Protein AF-A0A1G8CGA8-F1 (afdb_monomer)

pLDDT: mean 78.62, std 20.69, range [28.73, 97.75]

Mean predicted aligned error: 14.11 Å

Nearest PDB structures (foldseek):
  2qf0-assembly2_E  TM=7.770E-01  e=2.095E-07  Escherichia coli K-12
  3lgv-assembly3_H  TM=7.231E-01  e=5.588E-07  Escherichia coli K-12
  2qf0-assembly3_G  TM=7.002E-01  e=1.853E-06  Escherichia coli K-12
  2rce-assembly3_G  TM=6.812E-01  e=1.490E-06  Escherichia coli
  3nzi-assembly1_A  TM=6.719E-01  e=2.067E-06  Homo sapiens

Structure (mmCIF, N/CA/C/O backbone):
data_AF-A0A1G8CGA8-F1
#
_entry.id   AF-A0A1G8CGA8-F1
#
loop_
_atom_site.group_PDB
_atom_site.id
_atom_site.type_symbol
_atom_site.label_atom_id
_atom_site.label_alt_id
_atom_site.label_comp_id
_atom_site.label_asym_id
_atom_site.label_entity_id
_atom_site.label_seq_id
_atom_site.pdbx_PDB_ins_code
_atom_site.Cartn_x
_atom_site.Cartn_y
_atom_site.Cartn_z
_atom_site.occupancy
_atom_site.B_iso_or_equiv
_atom_site.auth_seq_id
_atom_site.auth_comp_id
_atom_site.auth_asym_id
_atom_site.auth_atom_id
_atom_site.pdbx_PDB_model_num
ATOM 1 N N . MET A 1 1 ? 38.700 -41.978 46.701 1.00 42.72 1 MET A N 1
ATOM 2 C CA . MET A 1 1 ? 38.650 -41.487 45.305 1.00 42.72 1 MET A CA 1
ATOM 3 C C . MET A 1 1 ? 37.833 -42.462 44.468 1.00 42.72 1 MET A C 1
ATOM 5 O O . MET A 1 1 ? 38.291 -43.574 44.251 1.00 42.72 1 MET A O 1
ATOM 9 N N . LYS A 1 2 ? 36.615 -42.089 44.061 1.00 42.28 2 LYS A N 1
ATOM 10 C CA . LYS A 1 2 ? 35.811 -42.819 43.068 1.00 42.28 2 LYS A CA 1
ATOM 11 C C . LYS A 1 2 ? 35.199 -41.796 42.108 1.00 42.28 2 LYS A C 1
ATOM 13 O O . LYS A 1 2 ? 34.457 -40.924 42.546 1.00 42.28 2 LYS A O 1
ATOM 18 N N . LEU A 1 3 ? 35.574 -41.905 40.834 1.00 45.44 3 LEU A N 1
ATOM 19 C CA . LEU A 1 3 ? 34.887 -41.307 39.689 1.00 45.44 3 LEU A CA 1
ATOM 20 C C . LEU A 1 3 ? 33.555 -42.036 39.470 1.00 45.44 3 LEU A C 1
ATOM 22 O O . LEU A 1 3 ? 33.580 -43.259 39.378 1.00 45.44 3 LEU A O 1
ATOM 26 N N . MET A 1 4 ? 32.458 -41.296 39.296 1.00 46.47 4 MET A N 1
ATOM 27 C CA . MET A 1 4 ? 31.337 -41.592 38.381 1.00 46.47 4 MET A CA 1
ATOM 28 C C . MET A 1 4 ? 30.678 -40.235 38.066 1.00 46.47 4 MET A C 1
ATOM 30 O O . MET A 1 4 ? 30.254 -39.535 38.977 1.00 46.47 4 MET A O 1
ATOM 34 N N . THR A 1 5 ? 30.870 -39.672 36.873 1.00 56.66 5 THR A N 1
ATOM 35 C CA . THR A 1 5 ? 30.006 -39.829 35.686 1.00 56.66 5 THR A CA 1
ATOM 36 C C . THR A 1 5 ? 28.558 -39.421 35.957 1.00 56.66 5 THR A C 1
ATOM 38 O O . THR A 1 5 ? 27.801 -40.203 36.512 1.00 56.66 5 THR A O 1
ATOM 41 N N . ASN A 1 6 ? 28.177 -38.223 35.504 1.00 51.50 6 ASN A N 1
ATOM 42 C CA . ASN A 1 6 ? 26.819 -37.919 35.052 1.00 51.50 6 ASN A CA 1
ATOM 43 C C . ASN A 1 6 ? 26.882 -36.825 33.982 1.00 51.50 6 ASN A C 1
ATOM 45 O O . ASN A 1 6 ? 27.060 -35.641 34.254 1.00 51.50 6 ASN A O 1
ATOM 49 N N . CYS A 1 7 ? 26.784 -37.286 32.741 1.00 56.03 7 CYS A N 1
ATOM 50 C CA . CYS A 1 7 ? 26.546 -36.504 31.546 1.00 56.03 7 CYS A CA 1
ATOM 51 C C . CYS A 1 7 ? 25.050 -36.643 31.250 1.00 56.03 7 CYS A C 1
ATOM 53 O O . CYS A 1 7 ? 24.615 -37.761 30.988 1.00 56.03 7 CYS A O 1
ATOM 55 N N . LEU A 1 8 ? 24.261 -35.565 31.309 1.00 50.81 8 LEU A N 1
ATOM 56 C CA . LEU A 1 8 ? 22.994 -35.518 30.575 1.00 50.81 8 LEU A CA 1
ATOM 57 C C . LEU A 1 8 ? 22.488 -34.077 30.381 1.00 50.81 8 LEU A C 1
ATOM 59 O O . LEU A 1 8 ? 21.954 -33.451 31.289 1.00 50.81 8 LEU A O 1
ATOM 63 N N . VAL A 1 9 ? 22.723 -33.586 29.162 1.00 56.91 9 VAL A N 1
ATOM 64 C CA . VAL A 1 9 ? 21.781 -32.897 28.260 1.00 56.91 9 VAL A CA 1
ATOM 65 C C . VAL A 1 9 ? 20.768 -31.932 28.894 1.00 56.91 9 VAL A C 1
ATOM 67 O O . VAL A 1 9 ? 19.768 -32.353 29.466 1.00 56.91 9 VAL A O 1
ATOM 70 N N . ALA A 1 10 ? 20.930 -30.633 28.622 1.00 53.28 10 ALA A N 1
ATOM 71 C CA . ALA A 1 10 ? 19.845 -29.661 28.738 1.00 53.28 10 ALA A CA 1
ATOM 72 C C . ALA A 1 10 ? 19.795 -28.725 27.516 1.00 53.28 10 ALA A C 1
ATOM 74 O O . ALA A 1 10 ? 20.621 -27.833 27.351 1.00 53.28 10 ALA A O 1
ATOM 75 N N . LEU A 1 11 ? 18.798 -29.014 26.673 1.00 48.91 11 LEU A N 1
ATOM 76 C CA . LEU A 1 11 ? 18.034 -28.154 25.763 1.00 48.91 11 LEU A CA 1
ATOM 77 C C . LEU A 1 11 ? 18.766 -27.030 25.001 1.00 48.91 11 LEU A C 1
ATOM 79 O O . LEU A 1 11 ? 18.904 -25.900 25.463 1.00 48.91 11 LEU A O 1
ATOM 83 N N . ILE A 1 12 ? 19.043 -27.307 23.727 1.00 49.66 12 ILE A N 1
ATOM 84 C CA . ILE A 1 12 ? 19.150 -26.285 22.683 1.00 49.66 12 ILE A CA 1
ATOM 85 C C . ILE A 1 12 ? 17.733 -25.730 22.461 1.00 49.66 12 ILE A C 1
ATOM 87 O O . ILE A 1 12 ? 16.934 -26.332 21.743 1.00 49.66 12 ILE A O 1
ATOM 91 N N . LEU A 1 13 ? 17.400 -24.601 23.101 1.00 47.50 13 LEU A N 1
ATOM 92 C CA . LEU A 1 13 ? 16.242 -23.790 22.716 1.00 47.50 13 LEU A CA 1
ATOM 93 C C . LEU A 1 13 ? 16.511 -23.250 21.310 1.00 47.50 13 LEU A C 1
ATOM 95 O O . LEU A 1 13 ? 17.234 -22.274 21.118 1.00 47.50 13 LEU A O 1
ATOM 99 N N . SER A 1 14 ? 15.944 -23.924 20.317 1.00 47.06 14 SER A N 1
ATOM 100 C CA . SER A 1 14 ? 15.866 -23.435 18.949 1.00 47.06 14 SER A CA 1
ATOM 101 C C . SER A 1 14 ? 15.021 -22.165 18.982 1.00 47.06 14 SER A C 1
ATOM 103 O O . SER A 1 14 ? 13.803 -22.215 19.157 1.00 47.06 14 SER A O 1
ATOM 105 N N . GLY A 1 15 ? 15.683 -21.014 18.882 1.00 44.72 15 GLY A N 1
ATOM 106 C CA . GLY A 1 15 ? 15.020 -19.738 18.684 1.00 44.72 15 GLY A CA 1
ATOM 107 C C . GLY A 1 15 ? 14.258 -19.790 17.369 1.00 44.72 15 GLY A C 1
ATOM 108 O O . GLY A 1 15 ? 14.842 -19.617 16.303 1.00 44.72 15 GLY A O 1
ATOM 109 N N . PHE A 1 16 ? 12.953 -20.035 17.445 1.00 45.19 16 PHE A N 1
ATOM 110 C CA . PHE A 1 16 ? 12.037 -19.707 16.367 1.00 45.19 16 PHE A CA 1
ATOM 111 C C . PHE A 1 16 ? 12.048 -18.185 16.229 1.00 45.19 16 PHE A C 1
ATOM 113 O O . PHE A 1 16 ? 11.307 -17.473 16.906 1.00 45.19 16 PHE A O 1
ATOM 120 N N . THR A 1 17 ? 12.929 -17.670 15.375 1.00 41.34 17 THR A N 1
ATOM 121 C CA . THR A 1 17 ? 12.836 -16.300 14.884 1.00 41.34 17 THR A CA 1
ATOM 122 C C . THR A 1 17 ? 11.616 -16.246 13.975 1.00 41.34 17 THR A C 1
ATOM 124 O O . THR A 1 17 ? 11.707 -16.488 12.774 1.00 41.34 17 THR A O 1
ATOM 127 N N . GLY A 1 18 ? 10.445 -16.001 14.561 1.00 46.69 18 GLY A N 1
ATOM 128 C CA . GLY A 1 18 ? 9.275 -15.619 13.787 1.00 46.69 18 GLY A CA 1
ATOM 129 C C . GLY A 1 18 ? 9.601 -14.315 13.070 1.00 46.69 18 GLY A C 1
ATOM 130 O O . GLY A 1 18 ? 9.793 -13.290 13.726 1.00 46.69 18 GLY A O 1
ATOM 131 N N . SER A 1 19 ? 9.695 -14.352 11.741 1.00 46.62 19 SER A N 1
ATOM 132 C CA . SER A 1 19 ? 9.775 -13.147 10.922 1.00 46.62 19 SER A CA 1
ATOM 133 C C . SER A 1 19 ? 8.480 -12.372 11.115 1.00 46.62 19 SER A C 1
ATOM 135 O O . SER A 1 19 ? 7.446 -12.686 10.533 1.00 46.62 19 SER A O 1
ATOM 137 N N . SER A 1 20 ? 8.508 -11.395 12.014 1.00 46.91 20 SER A N 1
ATOM 138 C CA . SER A 1 20 ? 7.356 -10.547 12.261 1.00 46.91 20 SER A CA 1
ATOM 139 C C . SER A 1 20 ? 7.225 -9.565 11.102 1.00 46.91 20 SER A C 1
ATOM 141 O O . SER A 1 20 ? 8.046 -8.658 10.947 1.00 46.91 20 SER A O 1
ATOM 143 N N . LEU A 1 21 ? 6.211 -9.771 10.261 1.00 53.00 21 LEU A N 1
ATOM 144 C CA . LEU A 1 21 ? 5.861 -8.825 9.210 1.00 53.00 21 LEU A CA 1
ATOM 145 C C . LEU A 1 21 ? 5.297 -7.562 9.857 1.00 53.00 21 LEU A C 1
ATOM 147 O O . LEU A 1 21 ? 4.242 -7.561 10.485 1.00 53.00 21 LEU A O 1
ATOM 151 N N . ALA A 1 22 ? 6.049 -6.482 9.729 1.00 57.09 22 ALA A N 1
ATOM 152 C CA . ALA A 1 22 ? 5.662 -5.154 10.165 1.00 57.09 22 ALA A CA 1
ATOM 153 C C . ALA A 1 22 ? 5.187 -4.328 8.971 1.00 57.09 22 ALA A C 1
ATOM 155 O O . ALA A 1 22 ? 5.605 -4.610 7.852 1.00 57.09 22 ALA A O 1
ATOM 156 N N . SER A 1 23 ? 4.466 -3.223 9.206 1.00 65.62 23 SER A N 1
ATOM 157 C CA . SER A 1 23 ? 4.449 -2.153 8.196 1.00 65.62 23 SER A CA 1
ATOM 158 C C . SER A 1 23 ? 5.886 -1.785 7.818 1.00 65.62 23 SER A C 1
ATOM 160 O O . SER A 1 23 ? 6.775 -1.684 8.685 1.00 65.62 23 SER A O 1
ATOM 162 N N . ASP A 1 24 ? 6.109 -1.657 6.515 1.00 83.12 24 ASP A N 1
ATOM 163 C CA . ASP A 1 24 ? 7.446 -1.585 5.927 1.00 83.12 24 ASP A CA 1
ATOM 164 C C . ASP A 1 24 ? 8.124 -0.261 6.250 1.00 83.12 24 ASP A C 1
ATOM 166 O O . ASP A 1 24 ? 9.329 -0.216 6.511 1.00 83.12 24 ASP A O 1
ATOM 170 N N . ALA A 1 25 ? 7.325 0.804 6.282 1.00 91.25 25 ALA A N 1
ATOM 171 C CA . ALA A 1 25 ? 7.796 2.157 6.468 1.00 91.25 25 ALA A CA 1
ATOM 172 C C . ALA A 1 25 ? 6.882 2.969 7.387 1.00 91.25 25 ALA A C 1
ATOM 174 O O . ALA A 1 25 ? 5.660 2.941 7.253 1.00 91.25 25 ALA A O 1
ATOM 175 N N . PHE A 1 26 ? 7.505 3.747 8.270 1.00 94.38 26 PHE A N 1
ATOM 176 C CA . PHE A 1 26 ? 6.885 4.884 8.938 1.00 94.38 26 PHE A CA 1
ATOM 177 C C . PHE A 1 26 ? 7.058 6.125 8.058 1.00 94.38 26 PHE A C 1
ATOM 179 O O . PHE A 1 26 ? 8.154 6.390 7.555 1.00 94.38 26 PHE A O 1
ATOM 186 N N . VAL A 1 27 ? 5.983 6.885 7.871 1.00 94.50 27 VAL A N 1
ATOM 187 C CA . VAL A 1 27 ? 5.943 8.058 6.993 1.00 94.50 27 VAL A CA 1
ATOM 188 C C . VAL A 1 27 ? 5.676 9.288 7.838 1.00 94.50 27 VAL A C 1
ATOM 190 O O . VAL A 1 27 ? 4.707 9.338 8.594 1.00 94.50 27 VAL A O 1
ATOM 193 N N . LYS A 1 28 ? 6.532 10.297 7.696 1.00 92.50 28 LYS A N 1
ATOM 194 C CA . LYS A 1 28 ? 6.414 11.558 8.418 1.00 92.50 28 LYS A CA 1
ATOM 195 C C . LYS A 1 28 ? 6.515 12.741 7.472 1.00 92.50 28 LYS A C 1
ATOM 197 O O . LYS A 1 28 ? 7.470 12.873 6.706 1.00 92.50 28 LYS A O 1
ATOM 202 N N . THR A 1 29 ? 5.555 13.641 7.600 1.00 91.56 29 THR A N 1
ATOM 203 C CA . THR A 1 29 ? 5.555 14.959 6.972 1.00 91.56 29 THR A CA 1
ATOM 204 C C . THR A 1 29 ? 5.466 16.034 8.059 1.00 91.56 29 THR A C 1
ATOM 206 O O . THR A 1 29 ? 5.280 15.708 9.235 1.00 91.56 29 THR A O 1
ATOM 209 N N . PRO A 1 30 ? 5.633 17.328 7.729 1.00 86.25 30 PRO A N 1
ATOM 210 C CA . PRO A 1 30 ? 5.492 18.395 8.721 1.00 86.25 30 PRO A CA 1
ATOM 211 C C . PRO A 1 30 ? 4.107 18.452 9.380 1.00 86.25 30 PRO A C 1
ATOM 213 O O . PRO A 1 30 ? 3.983 18.948 10.495 1.00 86.25 30 PRO A O 1
ATOM 216 N N . HIS A 1 31 ? 3.076 17.954 8.692 1.00 86.44 31 HIS A N 1
ATOM 217 C CA . HIS A 1 31 ? 1.681 18.096 9.108 1.00 86.44 31 HIS A CA 1
ATOM 218 C C . HIS A 1 31 ? 1.029 16.776 9.513 1.00 86.44 31 HIS A C 1
ATOM 220 O O . HIS A 1 31 ? 0.039 16.797 10.241 1.00 86.44 31 HIS A O 1
ATOM 226 N N . GLN A 1 32 ? 1.548 15.642 9.039 1.00 92.19 32 GLN A N 1
ATOM 227 C CA . GLN A 1 32 ? 0.929 14.339 9.241 1.00 92.19 32 GLN A CA 1
ATOM 228 C C . GLN A 1 32 ? 1.956 13.230 9.457 1.00 92.19 32 GLN A C 1
ATOM 230 O O . GLN A 1 32 ? 3.129 13.326 9.089 1.00 92.19 32 GLN A O 1
ATOM 235 N N . GLU A 1 33 ? 1.477 12.147 10.051 1.00 93.31 33 GLU A N 1
ATOM 236 C CA . GLU A 1 33 ? 2.206 10.900 10.216 1.00 93.31 33 GLU A CA 1
ATOM 237 C C . GLU A 1 33 ? 1.328 9.730 9.780 1.00 93.31 33 GLU A C 1
ATOM 239 O O . GLU A 1 33 ? 0.099 9.777 9.886 1.00 93.31 33 GLU A O 1
ATOM 244 N N . GLY A 1 34 ? 1.974 8.682 9.290 1.00 95.00 34 GLY A N 1
ATOM 245 C CA . GLY A 1 34 ? 1.321 7.482 8.802 1.00 95.00 34 GLY A CA 1
ATOM 246 C C . GLY A 1 34 ? 2.327 6.365 8.570 1.00 95.00 34 GLY A C 1
ATOM 247 O O . GLY A 1 34 ? 3.448 6.375 9.080 1.00 95.00 34 GLY A O 1
ATOM 248 N N . GLN A 1 35 ? 1.919 5.393 7.775 1.00 95.56 35 GLN A N 1
ATOM 249 C CA . GLN A 1 35 ? 2.707 4.229 7.403 1.00 95.56 35 GLN A CA 1
ATOM 250 C C . GLN A 1 35 ? 2.666 4.038 5.886 1.00 95.56 35 GLN A C 1
ATOM 252 O O . GLN A 1 35 ? 1.956 4.742 5.162 1.00 95.56 35 GLN A O 1
ATOM 257 N N . GLY A 1 36 ? 3.397 3.045 5.401 1.00 95.25 36 GLY A N 1
ATOM 258 C CA . GLY A 1 36 ? 3.185 2.540 4.060 1.00 95.25 36 GLY A CA 1
ATOM 259 C C . GLY A 1 36 ? 3.857 1.204 3.796 1.00 95.25 36 GLY A C 1
ATOM 260 O O . GLY A 1 36 ? 4.569 0.647 4.639 1.00 95.25 36 GLY A O 1
ATOM 261 N N . ILE A 1 37 ? 3.595 0.710 2.592 1.00 95.81 37 ILE A N 1
ATOM 262 C CA . ILE A 1 37 ? 4.056 -0.573 2.071 1.00 95.81 37 ILE A CA 1
ATOM 263 C C . ILE A 1 37 ? 5.113 -0.288 1.010 1.00 95.81 37 ILE A C 1
ATOM 265 O O . ILE A 1 37 ? 4.887 0.515 0.103 1.00 95.81 37 ILE A O 1
ATOM 269 N N . LEU A 1 38 ? 6.274 -0.920 1.130 1.00 95.38 38 LEU A N 1
ATOM 270 C CA . LEU A 1 38 ? 7.349 -0.778 0.157 1.00 95.38 38 LEU A CA 1
ATOM 271 C C . LEU A 1 38 ? 7.165 -1.811 -0.949 1.00 95.38 38 LEU A C 1
ATOM 273 O O . LEU A 1 38 ? 6.774 -2.934 -0.662 1.00 95.38 38 LEU A O 1
ATOM 277 N N . ARG A 1 39 ? 7.468 -1.461 -2.196 1.00 94.25 39 ARG A N 1
ATOM 278 C CA . ARG A 1 39 ? 7.398 -2.345 -3.363 1.00 94.25 39 ARG A CA 1
ATOM 279 C C . ARG A 1 39 ? 8.645 -2.152 -4.232 1.00 94.25 39 ARG A C 1
ATOM 281 O O . ARG A 1 39 ? 8.816 -1.054 -4.775 1.00 94.25 39 ARG A O 1
ATOM 288 N N . PRO A 1 40 ? 9.504 -3.173 -4.381 1.00 93.12 40 PRO A N 1
ATOM 289 C CA . PRO A 1 40 ? 10.586 -3.133 -5.357 1.00 93.12 40 PRO A CA 1
ATOM 290 C C . PRO A 1 40 ? 10.014 -3.293 -6.769 1.00 93.12 40 PRO A C 1
ATOM 292 O O . PRO A 1 40 ? 9.144 -4.136 -6.984 1.00 93.12 40 PRO A O 1
ATOM 295 N N . ILE A 1 41 ? 10.476 -2.463 -7.705 1.00 91.94 41 ILE A N 1
ATOM 296 C CA . ILE A 1 41 ? 10.194 -2.567 -9.142 1.00 91.94 41 ILE A CA 1
ATOM 297 C C . ILE A 1 41 ? 11.450 -2.156 -9.900 1.00 91.94 41 ILE A C 1
ATOM 299 O O . ILE A 1 41 ? 11.877 -1.001 -9.800 1.00 91.94 41 ILE A O 1
ATOM 303 N N . GLY A 1 42 ? 12.023 -3.086 -10.658 1.00 88.38 42 GLY A N 1
ATOM 304 C CA . GLY A 1 42 ? 13.298 -2.907 -11.335 1.00 88.38 42 GLY A CA 1
ATOM 305 C C . GLY A 1 42 ? 14.374 -2.414 -10.369 1.00 88.38 42 GLY A C 1
ATOM 306 O O . GLY A 1 42 ? 14.558 -2.950 -9.278 1.00 88.38 42 GLY A O 1
ATOM 307 N N . GLU A 1 43 ? 15.052 -1.331 -10.741 1.00 88.81 43 GLU A N 1
ATOM 308 C CA . GLU A 1 43 ? 16.046 -0.654 -9.897 1.00 88.81 43 GLU A CA 1
ATOM 309 C C . GLU A 1 43 ? 15.438 0.494 -9.076 1.00 88.81 43 GLU A C 1
ATOM 311 O O . GLU A 1 43 ? 16.079 1.505 -8.797 1.00 88.81 43 GLU A O 1
ATOM 316 N N . SER A 1 44 ? 14.152 0.417 -8.748 1.00 91.81 44 SER A N 1
ATOM 317 C CA . SER A 1 44 ? 13.451 1.443 -7.982 1.00 91.81 44 SER A CA 1
ATOM 318 C C . SER A 1 44 ? 12.700 0.826 -6.810 1.00 91.81 44 SER A C 1
ATOM 320 O O . SER A 1 44 ? 12.170 -0.279 -6.880 1.00 91.81 44 SER A O 1
ATOM 322 N N . CYS A 1 45 ? 12.637 1.570 -5.711 1.00 94.81 45 CYS A N 1
ATOM 323 C CA . CYS A 1 45 ? 11.826 1.213 -4.559 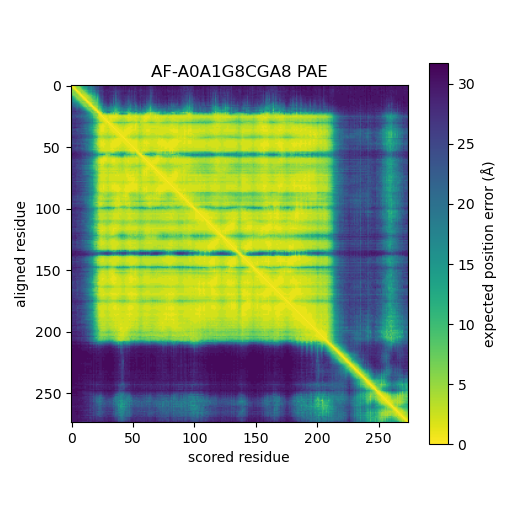1.00 94.81 45 CYS A CA 1
ATOM 324 C C . CYS A 1 45 ? 10.703 2.237 -4.415 1.00 94.81 45 CYS A C 1
ATOM 326 O O . CYS A 1 45 ? 10.946 3.447 -4.400 1.00 94.81 45 CYS A O 1
ATOM 328 N N . PHE A 1 46 ? 9.472 1.749 -4.333 1.00 96.38 46 PHE A N 1
ATOM 329 C CA . PHE A 1 46 ? 8.284 2.577 -4.205 1.00 96.38 46 PHE A CA 1
ATOM 330 C C . PHE A 1 46 ? 7.640 2.391 -2.844 1.00 96.38 46 PHE A C 1
ATOM 332 O O . PHE A 1 46 ? 7.603 1.289 -2.317 1.00 96.38 46 PHE A O 1
ATOM 339 N N . LEU A 1 47 ? 7.089 3.465 -2.301 1.00 97.00 47 LEU A N 1
ATOM 340 C CA . LEU A 1 47 ? 6.245 3.466 -1.123 1.00 97.00 47 LEU A CA 1
ATOM 341 C C . LEU A 1 47 ? 4.801 3.739 -1.550 1.00 97.00 47 LEU A C 1
ATOM 343 O O . LEU A 1 47 ? 4.515 4.750 -2.194 1.00 97.00 47 LEU A O 1
ATOM 347 N N . TYR A 1 48 ? 3.910 2.849 -1.133 1.00 97.50 48 TYR A N 1
ATOM 348 C CA . TYR A 1 48 ? 2.463 2.991 -1.195 1.00 97.50 48 TYR A CA 1
ATOM 349 C C . TYR A 1 48 ? 1.999 3.483 0.169 1.00 97.50 48 TYR A C 1
ATOM 351 O O . TYR A 1 48 ? 2.274 2.850 1.188 1.00 97.50 48 T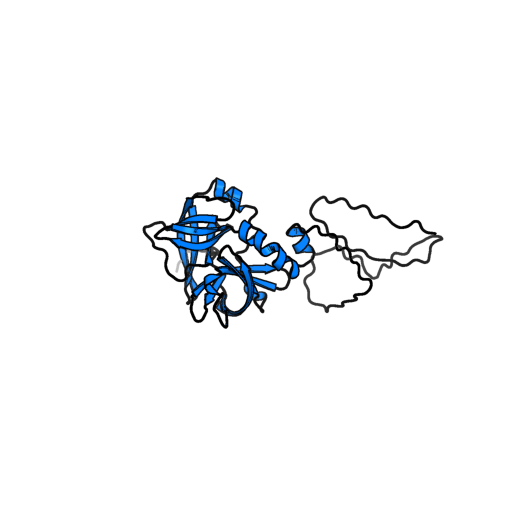YR A O 1
ATOM 359 N N . THR A 1 49 ? 1.339 4.633 0.204 1.00 97.38 49 THR A N 1
ATOM 360 C CA . THR A 1 49 ? 0.868 5.269 1.441 1.00 97.38 49 THR A CA 1
ATOM 361 C C . THR A 1 49 ? -0.411 6.04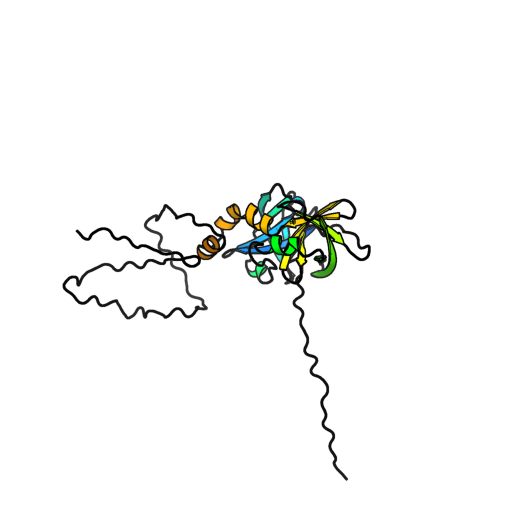8 1.153 1.00 97.38 49 THR A C 1
ATOM 363 O O . THR A 1 49 ? -0.638 6.395 -0.011 1.00 97.38 49 THR A O 1
ATOM 366 N N . PRO A 1 50 ? -1.268 6.331 2.146 1.00 97.50 50 PRO A N 1
ATOM 367 C CA . PRO A 1 50 ? -2.446 7.131 1.891 1.00 97.50 50 PRO A CA 1
ATOM 368 C C . PRO A 1 50 ? -2.097 8.537 1.403 1.00 97.50 50 PRO A C 1
ATOM 370 O O . PRO A 1 50 ? -1.136 9.155 1.868 1.00 97.50 50 PRO A O 1
ATOM 373 N N . SER A 1 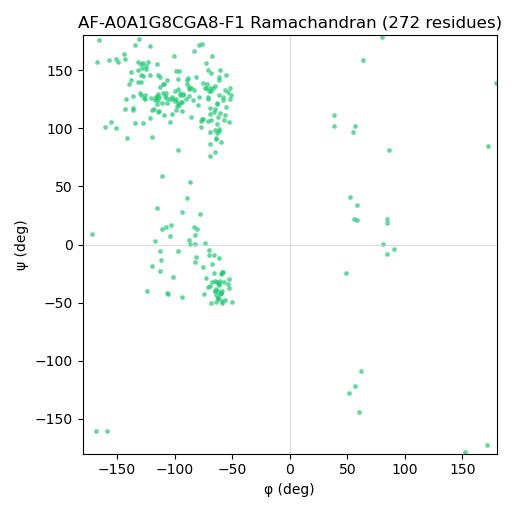51 ? -2.874 9.058 0.459 1.00 96.94 51 SER A N 1
ATOM 374 C CA . SER A 1 51 ? -2.571 10.346 -0.165 1.00 96.94 51 SER A CA 1
ATOM 375 C C . SER A 1 51 ? -2.626 11.497 0.836 1.00 96.94 51 SER A C 1
ATOM 377 O O . SER A 1 51 ? -1.750 12.368 0.813 1.00 96.94 51 SER A O 1
ATOM 379 N N . HIS A 1 52 ? -3.571 11.475 1.780 1.00 94.81 52 HIS A N 1
ATOM 380 C CA . HIS A 1 52 ? -3.687 12.518 2.798 1.00 94.81 52 HIS A CA 1
ATOM 381 C C . HIS A 1 52 ? -2.403 12.685 3.626 1.00 94.81 52 HIS A C 1
ATOM 383 O O . HIS A 1 52 ? -2.057 13.818 3.956 1.00 94.81 52 HIS A O 1
ATOM 389 N N . VAL A 1 53 ? -1.642 11.602 3.850 1.00 94.50 53 VAL A N 1
ATOM 390 C CA . VAL A 1 53 ? -0.381 11.617 4.615 1.00 94.50 53 VAL A CA 1
ATOM 391 C C . VAL A 1 53 ? 0.689 12.482 3.937 1.00 94.50 53 VAL A C 1
ATOM 393 O O . VAL A 1 53 ? 1.505 13.101 4.627 1.00 94.50 53 VAL A O 1
ATOM 396 N N . VAL A 1 54 ? 0.690 12.552 2.598 1.00 94.38 54 VAL A N 1
ATOM 397 C CA . VAL A 1 54 ? 1.799 13.118 1.806 1.00 94.38 54 VAL A CA 1
ATOM 398 C C . VAL A 1 54 ? 1.451 14.322 0.923 1.00 94.38 54 VAL A C 1
ATOM 400 O O . VAL A 1 54 ? 2.357 15.062 0.551 1.00 94.38 54 VAL A O 1
ATOM 403 N N . THR A 1 55 ? 0.177 14.570 0.604 1.00 83.81 55 THR A N 1
ATOM 404 C CA . THR A 1 55 ? -0.219 15.517 -0.467 1.00 83.81 55 THR A CA 1
ATOM 405 C C . THR A 1 55 ? 0.135 16.989 -0.185 1.00 83.81 55 THR A C 1
ATOM 407 O O . THR A 1 55 ? 0.318 17.762 -1.118 1.00 83.81 55 THR A O 1
ATOM 410 N N . LEU A 1 56 ? 0.287 17.395 1.080 1.00 78.94 56 LEU A N 1
ATOM 411 C CA . LEU A 1 56 ? 0.595 18.787 1.465 1.00 78.94 56 LEU A CA 1
ATOM 412 C C . LEU A 1 56 ? 2.035 18.982 1.967 1.00 78.94 56 LEU A C 1
ATOM 414 O O . LEU A 1 56 ? 2.347 19.975 2.623 1.00 78.94 56 LEU A O 1
ATOM 418 N N . ALA A 1 57 ? 2.921 18.019 1.718 1.00 80.25 57 ALA A N 1
ATOM 419 C CA . ALA A 1 57 ? 4.250 18.015 2.308 1.00 80.25 57 ALA A CA 1
ATOM 420 C C . ALA A 1 57 ? 5.310 18.633 1.385 1.00 80.25 57 ALA A C 1
ATOM 422 O O . ALA A 1 57 ? 5.498 18.196 0.255 1.00 80.25 57 ALA A O 1
ATOM 423 N N . GLN A 1 58 ? 6.108 19.568 1.913 1.00 79.69 58 GLN A N 1
ATOM 424 C CA . GLN A 1 58 ? 7.332 20.068 1.255 1.00 79.69 58 GLN A CA 1
ATOM 425 C C . GLN A 1 58 ? 8.496 19.052 1.295 1.00 79.69 58 GLN A C 1
ATOM 427 O O . GLN A 1 58 ? 9.605 19.329 0.843 1.00 79.69 58 GLN A O 1
ATOM 432 N N . GLY A 1 59 ? 8.261 17.871 1.867 1.00 86.06 59 GLY A N 1
ATOM 433 C CA . GLY A 1 59 ? 9.212 16.776 1.952 1.00 86.06 59 GLY A CA 1
ATOM 434 C C . GLY A 1 59 ? 8.598 15.589 2.686 1.00 86.06 59 GLY A C 1
ATOM 435 O O . GLY A 1 59 ? 7.916 15.765 3.696 1.00 86.06 59 GLY A O 1
ATOM 436 N N . ILE A 1 60 ? 8.855 14.385 2.180 1.00 93.50 60 ILE A N 1
ATOM 437 C CA . ILE A 1 60 ? 8.345 13.131 2.739 1.00 93.50 60 ILE A CA 1
ATOM 438 C C . ILE A 1 60 ? 9.529 12.398 3.363 1.00 93.50 60 ILE A C 1
ATOM 440 O O . ILE A 1 60 ? 10.439 11.967 2.650 1.00 93.50 60 ILE A O 1
ATOM 444 N N . LEU A 1 61 ? 9.544 12.299 4.694 1.00 93.75 61 LEU A N 1
ATOM 445 C CA . LEU A 1 61 ? 10.539 11.525 5.430 1.00 93.75 61 LEU A CA 1
ATOM 446 C C . LEU A 1 61 ? 10.006 10.120 5.671 1.00 93.75 61 LEU A C 1
ATOM 448 O O . LEU A 1 61 ? 8.890 9.940 6.153 1.00 93.75 61 LEU A O 1
ATOM 452 N N . ILE A 1 62 ? 10.820 9.131 5.328 1.00 93.81 62 ILE A N 1
ATOM 453 C CA . ILE A 1 62 ? 10.446 7.723 5.351 1.00 93.81 62 ILE A CA 1
ATOM 454 C C . ILE A 1 62 ? 11.472 6.988 6.199 1.00 93.81 62 ILE A C 1
ATOM 456 O O . ILE A 1 62 ? 12.672 7.095 5.953 1.00 93.81 62 ILE A O 1
ATOM 460 N N . GLU A 1 63 ? 11.006 6.260 7.207 1.00 92.75 63 GLU A N 1
ATOM 461 C CA . GLU A 1 63 ? 11.841 5.407 8.047 1.00 92.75 63 GLU A CA 1
ATOM 462 C C . GLU A 1 63 ? 11.457 3.944 7.829 1.00 92.75 63 GLU A C 1
ATOM 464 O O . GLU A 1 63 ? 10.337 3.531 8.126 1.00 92.75 63 GLU A O 1
ATOM 469 N N . THR A 1 64 ? 12.383 3.167 7.271 1.00 90.31 64 THR A N 1
ATOM 470 C CA . THR A 1 64 ? 12.169 1.748 6.937 1.00 90.31 64 THR A CA 1
ATOM 471 C C . THR A 1 64 ? 12.280 0.841 8.166 1.00 90.31 64 THR A C 1
ATOM 473 O O . THR A 1 64 ? 12.736 1.258 9.236 1.00 90.31 64 THR A O 1
ATOM 476 N N . ARG A 1 65 ? 11.936 -0.444 8.010 1.00 84.69 65 ARG A N 1
ATOM 477 C CA . ARG A 1 65 ? 12.135 -1.483 9.038 1.00 84.69 65 ARG A CA 1
ATOM 478 C C . ARG A 1 65 ? 13.575 -1.557 9.560 1.00 84.69 65 ARG A C 1
ATOM 480 O O . ARG A 1 65 ? 13.764 -1.669 10.772 1.00 84.69 65 ARG A O 1
ATOM 487 N N . LEU A 1 66 ? 14.558 -1.359 8.682 1.00 85.25 66 LEU A N 1
ATOM 488 C CA . LEU A 1 66 ? 15.988 -1.308 9.005 1.00 85.25 66 LEU A CA 1
ATOM 489 C C . LEU A 1 66 ? 16.452 0.049 9.569 1.00 85.25 66 LEU A C 1
ATOM 491 O O . LEU A 1 66 ? 17.649 0.319 9.626 1.00 85.25 66 LEU A O 1
ATOM 495 N N . ARG A 1 67 ? 15.523 0.931 9.970 1.00 86.38 67 ARG A N 1
ATOM 496 C CA . ARG A 1 67 ? 15.791 2.289 10.484 1.00 86.38 67 ARG A CA 1
ATOM 497 C C . ARG A 1 67 ? 16.559 3.189 9.507 1.00 86.38 67 ARG A C 1
ATOM 499 O O . ARG A 1 67 ? 17.146 4.194 9.914 1.00 86.38 67 ARG A O 1
ATOM 506 N N . LYS A 1 68 ? 16.537 2.870 8.206 1.00 88.69 68 LYS A N 1
ATOM 507 C CA . LYS A 1 68 ? 17.063 3.765 7.164 1.00 88.69 68 LYS A CA 1
ATOM 508 C C . LYS A 1 68 ? 16.114 4.953 7.043 1.00 88.69 68 LYS A C 1
ATOM 510 O O . LYS A 1 68 ? 14.920 4.750 6.826 1.00 88.69 68 LYS A O 1
ATOM 515 N N . LYS A 1 69 ? 16.647 6.169 7.179 1.00 91.75 69 LYS A N 1
ATOM 516 C CA . LYS A 1 69 ? 15.903 7.423 7.012 1.00 91.75 69 LYS A CA 1
ATOM 517 C C . LYS A 1 69 ? 16.135 7.967 5.616 1.00 91.75 69 LYS A C 1
ATOM 519 O O . LYS A 1 69 ? 17.265 8.273 5.246 1.00 91.75 69 LYS A O 1
ATOM 524 N N . LEU A 1 70 ? 15.060 8.091 4.857 1.00 92.56 70 LEU A N 1
ATOM 525 C CA . LEU A 1 70 ? 15.088 8.395 3.436 1.00 92.56 70 LEU A CA 1
ATOM 526 C C . LEU A 1 70 ? 14.162 9.569 3.133 1.00 92.56 70 LEU A C 1
ATOM 528 O O . LEU A 1 70 ? 13.201 9.834 3.856 1.00 92.56 70 LEU A O 1
ATOM 532 N N . LYS A 1 71 ? 14.462 10.269 2.041 1.00 93.12 71 LYS A N 1
ATOM 533 C CA . LYS A 1 71 ? 13.552 11.247 1.444 1.00 93.12 71 LYS A CA 1
ATOM 534 C C . LYS A 1 71 ? 12.846 10.597 0.262 1.00 93.12 71 LYS A C 1
ATOM 536 O O . LYS A 1 71 ? 13.509 9.977 -0.571 1.00 93.12 71 LYS A O 1
ATOM 541 N N . GLY A 1 72 ? 11.531 10.752 0.212 1.00 93.38 72 GLY A N 1
ATOM 542 C CA . GLY A 1 72 ? 10.697 10.299 -0.893 1.00 93.38 72 GLY A CA 1
ATOM 543 C C . GLY A 1 72 ? 10.346 11.423 -1.865 1.00 93.38 72 GLY A C 1
ATOM 544 O O . GLY A 1 72 ? 10.219 12.580 -1.465 1.00 93.38 72 GLY A O 1
ATOM 545 N N . GLU A 1 73 ? 10.170 11.063 -3.131 1.00 94.19 73 GLU A N 1
ATOM 546 C CA . GLU A 1 73 ? 9.633 11.919 -4.190 1.00 94.19 73 GLU A CA 1
ATOM 547 C C . GLU A 1 73 ? 8.209 11.468 -4.529 1.00 94.19 73 GLU A C 1
ATOM 549 O O . GLU A 1 73 ? 7.999 10.308 -4.881 1.00 94.19 73 GLU A O 1
ATOM 554 N N . LEU A 1 74 ? 7.220 12.356 -4.402 1.00 95.56 74 LEU A N 1
ATOM 555 C CA . LEU A 1 74 ? 5.842 12.043 -4.781 1.00 95.56 74 LEU A CA 1
ATOM 556 C C . LEU A 1 74 ? 5.750 11.904 -6.305 1.00 95.56 74 LEU A C 1
ATOM 558 O O . LEU A 1 74 ? 5.986 12.866 -7.027 1.00 95.56 74 LEU A O 1
ATOM 562 N N . ILE A 1 75 ? 5.386 10.713 -6.778 1.00 95.75 75 ILE A N 1
ATOM 563 C CA . ILE A 1 75 ? 5.266 10.407 -8.208 1.00 95.75 75 ILE A CA 1
ATOM 564 C C . ILE A 1 75 ? 3.838 10.604 -8.693 1.00 95.75 75 ILE A C 1
ATOM 566 O O . ILE A 1 75 ? 3.620 11.145 -9.774 1.00 95.75 75 ILE A O 1
ATOM 570 N N . ASN A 1 76 ? 2.862 10.116 -7.925 1.00 96.12 76 ASN A N 1
ATOM 571 C CA . ASN A 1 76 ? 1.457 10.221 -8.294 1.00 96.12 76 ASN A CA 1
ATOM 572 C C . ASN A 1 76 ? 0.539 10.115 -7.072 1.00 96.12 76 ASN A C 1
ATOM 574 O O . ASN A 1 76 ? 0.910 9.520 -6.057 1.00 96.12 76 ASN A O 1
ATOM 578 N N . THR A 1 77 ? -0.681 10.622 -7.211 1.00 96.75 77 THR A N 1
ATOM 579 C CA . THR A 1 77 ? -1.795 10.401 -6.284 1.00 96.75 77 THR A CA 1
ATOM 580 C C . THR A 1 77 ? -2.996 9.842 -7.045 1.00 96.75 77 THR A C 1
ATOM 582 O O . THR A 1 77 ? -3.138 10.042 -8.251 1.00 96.75 77 THR A O 1
ATOM 585 N N . TYR A 1 78 ? -3.851 9.103 -6.346 1.00 96.00 78 TYR A N 1
ATOM 586 C CA . TYR A 1 78 ? -5.028 8.448 -6.907 1.00 96.00 78 TYR A CA 1
ATOM 587 C C . TYR A 1 78 ? -6.279 8.798 -6.089 1.00 96.00 78 TYR A C 1
ATOM 589 O O . TYR A 1 78 ? -6.169 9.014 -4.879 1.00 96.00 78 TYR A O 1
ATOM 597 N N . PRO A 1 79 ? -7.478 8.798 -6.707 1.00 93.69 79 PRO A N 1
ATOM 598 C CA . PRO A 1 79 ? -8.733 9.127 -6.025 1.00 93.69 79 PRO A CA 1
ATOM 599 C C . PRO A 1 79 ? -9.079 8.227 -4.831 1.00 93.69 79 PRO A C 1
ATOM 601 O O . PRO A 1 79 ? -9.801 8.653 -3.938 1.00 93.69 79 PRO A O 1
ATOM 604 N N . GLN A 1 80 ? -8.557 6.998 -4.788 1.00 94.75 80 GLN A N 1
ATOM 605 C CA . GLN A 1 80 ? -8.770 6.019 -3.711 1.00 94.75 80 GLN A CA 1
ATOM 606 C C . GLN A 1 80 ? -7.912 6.305 -2.466 1.00 94.75 80 GLN A C 1
ATOM 608 O O . GLN A 1 80 ? -7.561 5.386 -1.730 1.00 94.75 80 GLN A O 1
ATOM 613 N N . ASP A 1 81 ? -7.534 7.570 -2.267 1.00 96.06 81 ASP A N 1
ATOM 614 C CA . ASP A 1 81 ? -6.622 8.019 -1.220 1.00 96.06 81 ASP A CA 1
ATOM 615 C C . ASP A 1 81 ? -5.298 7.239 -1.214 1.00 96.06 81 ASP A C 1
ATOM 617 O O . ASP A 1 81 ? -4.766 6.898 -0.167 1.00 96.06 81 ASP A O 1
ATOM 621 N N . LEU A 1 82 ? -4.745 6.952 -2.395 1.00 97.62 82 LEU A N 1
ATOM 622 C CA . LEU A 1 82 ? -3.436 6.317 -2.546 1.00 97.62 82 LEU A CA 1
ATOM 623 C C . LEU A 1 82 ? -2.433 7.327 -3.100 1.00 97.62 82 LEU A C 1
ATOM 625 O O . LEU A 1 82 ? -2.724 8.055 -4.045 1.00 97.62 82 LEU A O 1
ATOM 629 N N . ALA A 1 83 ? -1.222 7.324 -2.565 1.00 97.56 83 ALA A N 1
ATOM 630 C CA . ALA A 1 83 ? -0.070 7.998 -3.134 1.00 97.56 83 ALA A CA 1
ATOM 631 C C . ALA A 1 83 ? 1.061 7.009 -3.404 1.00 97.56 83 ALA A C 1
ATOM 633 O O . ALA A 1 83 ? 1.284 6.056 -2.654 1.00 97.56 83 ALA A O 1
ATOM 634 N N . LEU A 1 84 ? 1.789 7.285 -4.484 1.00 97.19 84 LEU A N 1
ATOM 635 C CA . LEU A 1 84 ? 2.991 6.570 -4.870 1.00 97.19 84 LEU A CA 1
ATOM 636 C C . LEU A 1 84 ? 4.195 7.486 -4.695 1.00 97.19 84 LEU A C 1
ATOM 638 O O . LEU A 1 84 ? 4.273 8.549 -5.314 1.00 97.19 84 LEU A O 1
ATOM 642 N N . VAL A 1 85 ? 5.146 7.055 -3.876 1.00 96.81 85 VAL A N 1
ATOM 643 C CA . VAL A 1 85 ? 6.355 7.817 -3.567 1.00 96.81 85 VAL A CA 1
ATOM 644 C C . VAL A 1 85 ? 7.573 6.998 -3.972 1.00 96.81 85 VAL A C 1
ATOM 646 O O . VAL A 1 85 ? 7.718 5.854 -3.553 1.00 96.81 85 VAL A O 1
ATOM 649 N N . LYS A 1 86 ? 8.464 7.560 -4.786 1.00 95.81 86 LYS A N 1
ATOM 650 C CA . LYS A 1 86 ? 9.718 6.909 -5.174 1.00 95.81 86 LYS A CA 1
ATOM 651 C C . LYS A 1 86 ? 10.798 7.185 -4.134 1.00 95.81 86 LYS A C 1
ATOM 653 O O . LYS A 1 86 ? 10.986 8.323 -3.701 1.00 95.81 86 LYS A O 1
ATOM 658 N N . LEU A 1 87 ? 11.530 6.144 -3.758 1.00 94.12 87 LEU A N 1
ATOM 659 C CA . LEU A 1 87 ? 12.728 6.227 -2.934 1.00 94.12 87 LEU A CA 1
ATOM 660 C C . LEU A 1 87 ? 13.975 6.212 -3.819 1.00 94.12 87 LEU A C 1
ATOM 662 O O . LEU A 1 87 ? 14.035 5.495 -4.816 1.00 94.12 87 LEU A O 1
ATOM 666 N N . LYS A 1 88 ? 14.986 6.998 -3.435 1.00 87.06 88 LYS A N 1
ATOM 667 C CA . LYS A 1 88 ? 16.283 7.026 -4.134 1.00 87.06 88 LYS A CA 1
ATOM 668 C C . LYS A 1 88 ? 17.130 5.779 -3.878 1.00 87.06 88 LYS A C 1
ATOM 670 O O . LYS A 1 88 ? 17.957 5.429 -4.707 1.00 87.06 88 LYS A O 1
ATOM 675 N N . ASP A 1 89 ? 16.950 5.158 -2.718 1.00 88.56 89 ASP A N 1
ATOM 676 C CA . ASP A 1 89 ? 17.726 4.006 -2.275 1.00 88.56 89 ASP A CA 1
ATOM 677 C C . ASP A 1 89 ? 16.906 2.725 -2.461 1.00 88.56 89 ASP A C 1
ATOM 679 O O . ASP A 1 89 ? 15.899 2.518 -1.782 1.00 88.56 89 ASP A O 1
ATOM 683 N N . VAL A 1 90 ? 17.337 1.866 -3.388 1.00 86.88 90 VAL A N 1
ATOM 684 C CA . VAL A 1 90 ? 16.676 0.586 -3.697 1.00 86.88 90 VAL A CA 1
ATOM 685 C C . VAL A 1 90 ? 16.745 -0.376 -2.514 1.00 86.88 90 VAL A C 1
ATOM 687 O O . VAL A 1 90 ? 15.801 -1.128 -2.272 1.00 86.88 90 VAL A O 1
ATOM 690 N N . SER A 1 91 ? 17.811 -0.293 -1.711 1.00 88.62 91 SER A N 1
ATOM 691 C CA . SER A 1 91 ? 18.001 -1.138 -0.528 1.00 88.62 91 SER A CA 1
ATOM 692 C C . SER A 1 91 ? 16.956 -0.873 0.566 1.00 88.62 91 SER A C 1
ATOM 694 O O . SER A 1 91 ? 16.863 -1.608 1.547 1.00 88.62 91 SER A O 1
ATOM 696 N N . ALA A 1 92 ? 16.137 0.173 0.423 1.00 88.75 92 ALA A N 1
ATOM 697 C CA . ALA A 1 92 ? 14.977 0.397 1.275 1.00 88.75 92 ALA A CA 1
ATOM 698 C C . ALA A 1 92 ? 13.957 -0.750 1.191 1.00 88.75 92 ALA A C 1
ATOM 700 O O . ALA A 1 92 ? 13.296 -1.046 2.183 1.00 88.75 92 ALA A O 1
ATOM 701 N N . CYS A 1 93 ? 13.852 -1.402 0.030 1.00 91.31 93 CYS A N 1
ATOM 702 C CA . CYS A 1 93 ? 12.886 -2.463 -0.243 1.00 91.31 93 CYS A CA 1
ATOM 703 C C . CYS A 1 93 ? 13.367 -3.873 0.156 1.00 91.31 93 CYS A C 1
ATOM 705 O O . CYS A 1 93 ? 12.630 -4.827 -0.074 1.00 91.31 93 CYS A O 1
ATOM 707 N N . GLU A 1 94 ? 14.552 -4.026 0.767 1.00 87.88 94 GLU A N 1
ATOM 708 C CA . GLU A 1 94 ? 15.107 -5.333 1.183 1.00 87.88 94 GLU A CA 1
ATOM 709 C C . GLU A 1 94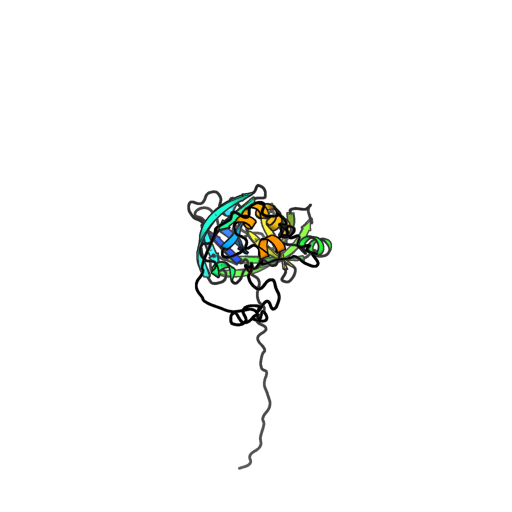 ? 14.142 -6.149 2.060 1.00 87.88 94 GLU A C 1
ATOM 711 O O . GLU A 1 94 ? 14.094 -7.371 1.959 1.00 87.88 94 GLU A O 1
ATOM 716 N N . GLU A 1 95 ? 13.342 -5.471 2.888 1.00 85.12 95 GLU A N 1
ATOM 717 C CA . GLU A 1 95 ? 12.347 -6.089 3.775 1.00 85.12 95 GLU A CA 1
ATOM 718 C C . GLU A 1 95 ? 10.906 -5.704 3.409 1.00 85.12 95 GLU A C 1
ATOM 720 O O . GLU A 1 95 ? 10.043 -5.581 4.284 1.00 85.12 95 GLU A O 1
ATOM 725 N N . SER A 1 96 ? 10.654 -5.476 2.117 1.00 90.81 96 SER A N 1
ATOM 726 C CA . SER A 1 96 ? 9.316 -5.220 1.587 1.00 90.81 96 SER A CA 1
ATOM 727 C C . SER A 1 96 ? 8.357 -6.358 1.947 1.00 90.81 96 SER A C 1
ATOM 729 O O . SER A 1 96 ? 8.660 -7.537 1.765 1.00 90.81 96 SER A O 1
ATOM 731 N N . SER A 1 97 ? 7.170 -5.998 2.430 1.00 90.88 97 SER A N 1
ATOM 732 C CA . SER A 1 97 ? 6.076 -6.945 2.641 1.00 90.88 97 SER A CA 1
ATOM 733 C C . SER A 1 97 ? 5.239 -7.144 1.376 1.00 90.88 97 SER A C 1
ATOM 735 O O . SER A 1 97 ? 4.268 -7.894 1.418 1.00 90.88 97 SER A O 1
ATOM 737 N N . TRP A 1 98 ? 5.572 -6.488 0.258 1.00 90.75 98 TRP A N 1
ATOM 738 C CA . TRP A 1 98 ? 4.858 -6.632 -1.007 1.00 90.75 98 TRP A CA 1
ATOM 739 C C . TRP A 1 98 ? 5.141 -8.004 -1.621 1.00 90.75 98 TRP A C 1
ATOM 741 O O . TRP A 1 98 ? 6.217 -8.257 -2.157 1.00 90.75 98 TRP A O 1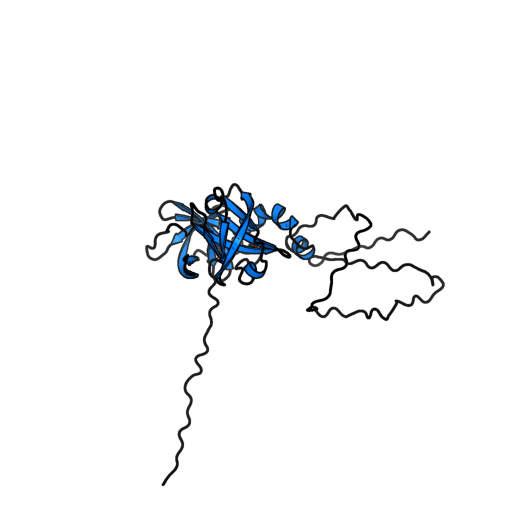
ATOM 751 N N . ASN A 1 99 ? 4.152 -8.894 -1.562 1.00 84.56 99 ASN A N 1
ATOM 752 C CA . ASN A 1 99 ? 4.259 -10.259 -2.064 1.00 84.56 99 ASN A CA 1
ATOM 753 C C . ASN A 1 99 ? 3.224 -10.509 -3.172 1.00 84.56 99 ASN A C 1
ATOM 755 O O . ASN A 1 99 ? 2.080 -10.877 -2.894 1.00 84.56 99 ASN A O 1
ATOM 759 N N . GLY A 1 100 ? 3.639 -10.294 -4.423 1.00 80.19 100 GLY A N 1
ATOM 760 C CA . GLY A 1 100 ? 2.784 -10.427 -5.608 1.00 80.19 100 GLY A CA 1
ATOM 761 C C . GLY A 1 100 ? 1.877 -9.219 -5.863 1.00 80.19 100 GLY A C 1
ATOM 762 O O . GLY A 1 100 ? 1.895 -8.236 -5.126 1.00 80.19 100 GLY A O 1
ATOM 763 N N . GLY A 1 101 ? 1.093 -9.267 -6.936 1.00 80.81 101 GLY A N 1
ATOM 764 C CA . GLY A 1 101 ? 0.137 -8.230 -7.329 1.00 80.81 101 GLY A CA 1
ATOM 765 C C . GLY A 1 101 ? -1.214 -8.313 -6.617 1.00 80.81 101 GLY A C 1
ATOM 766 O O . GLY A 1 101 ? -2.160 -7.696 -7.081 1.00 80.81 101 GLY A O 1
ATOM 767 N N . GLY A 1 102 ? -1.333 -9.076 -5.526 1.00 88.44 102 GLY A N 1
ATOM 768 C CA . GLY A 1 102 ? -2.598 -9.259 -4.806 1.00 88.44 102 GLY A CA 1
ATOM 769 C C . GLY A 1 102 ? -3.497 -10.361 -5.379 1.00 88.44 102 GLY A C 1
ATOM 770 O O . GLY A 1 102 ? -4.678 -10.427 -5.056 1.00 88.44 102 GLY A O 1
ATOM 771 N N . GLU A 1 103 ? -2.959 -11.284 -6.175 1.00 90.12 103 GLU A N 1
ATOM 772 C CA . GLU A 1 103 ? -3.712 -12.313 -6.910 1.00 90.12 103 GLU A CA 1
ATOM 773 C C . GLU A 1 103 ? -4.553 -13.225 -6.000 1.00 90.12 103 GLU A C 1
ATOM 775 O O . GLU A 1 103 ? -5.522 -13.843 -6.436 1.00 90.12 103 GLU A O 1
ATOM 780 N N . ARG A 1 104 ? -4.177 -13.334 -4.720 1.00 91.69 104 ARG A N 1
ATOM 781 C CA . ARG A 1 104 ? -4.861 -14.173 -3.727 1.00 91.69 104 ARG A CA 1
ATOM 782 C C . ARG A 1 104 ? -5.850 -13.399 -2.860 1.00 91.69 104 ARG A C 1
ATOM 784 O O . ARG A 1 104 ? -6.531 -14.028 -2.053 1.00 91.69 104 ARG A O 1
ATOM 791 N N . VAL A 1 105 ? -5.920 -12.072 -2.982 1.00 93.38 105 VAL A N 1
ATOM 792 C CA . VAL A 1 105 ? -6.723 -11.209 -2.102 1.00 93.38 105 VAL A CA 1
ATOM 793 C C . VAL A 1 105 ? -8.191 -11.604 -2.153 1.00 93.38 105 VAL A C 1
ATOM 795 O O . VAL A 1 105 ? -8.768 -11.869 -1.102 1.00 93.38 105 VAL A O 1
ATOM 798 N N . GLU A 1 106 ? -8.767 -11.739 -3.348 1.00 92.88 106 GLU A N 1
ATOM 799 C CA . GLU A 1 106 ? -10.174 -12.122 -3.513 1.00 92.88 106 GLU A CA 1
ATOM 800 C C . GLU A 1 106 ? -10.473 -13.487 -2.876 1.00 92.88 106 GLU A C 1
ATOM 802 O O . GLU A 1 106 ? -11.386 -13.625 -2.061 1.00 92.88 106 GLU A O 1
ATOM 807 N N . ALA A 1 107 ? -9.640 -14.494 -3.159 1.00 92.12 107 ALA A N 1
ATOM 808 C CA . ALA A 1 107 ? -9.799 -15.829 -2.591 1.00 92.12 107 ALA A CA 1
ATOM 809 C C . ALA A 1 107 ? -9.706 -15.813 -1.054 1.00 92.12 107 ALA A C 1
ATOM 811 O O . ALA A 1 107 ? -10.522 -16.441 -0.378 1.00 92.12 107 ALA A O 1
ATOM 812 N N . ILE A 1 108 ? -8.752 -15.064 -0.490 1.00 92.81 108 ILE A N 1
ATOM 813 C CA . ILE A 1 108 ? -8.596 -14.919 0.962 1.00 92.81 108 ILE A CA 1
ATOM 814 C C . ILE A 1 108 ? -9.815 -14.222 1.561 1.00 92.81 108 ILE A C 1
ATOM 816 O O . ILE A 1 108 ? -10.387 -14.731 2.525 1.00 92.81 108 ILE A O 1
ATOM 820 N N . LEU A 1 109 ? -10.228 -13.088 0.992 1.00 92.94 109 LEU A N 1
ATOM 821 C CA . LEU A 1 109 ? -11.369 -12.326 1.481 1.00 92.94 109 LEU A CA 1
ATOM 822 C C . LEU A 1 109 ? -12.656 -13.139 1.378 1.00 92.94 109 LEU A C 1
ATOM 824 O O . LEU A 1 109 ? -13.479 -13.025 2.274 1.00 92.94 109 LEU A O 1
ATOM 828 N N . SER A 1 110 ? -12.831 -14.019 0.389 1.00 91.62 110 SER A N 1
ATOM 829 C CA . SER A 1 110 ? -14.043 -14.844 0.270 1.00 91.62 110 SER A CA 1
ATOM 830 C C . SER A 1 110 ? -14.263 -15.779 1.473 1.00 91.62 110 SER A C 1
ATOM 832 O O . SER A 1 110 ? -15.395 -15.911 1.943 1.00 91.62 110 SER A O 1
ATOM 834 N N . VAL A 1 111 ? -13.192 -16.316 2.072 1.00 92.19 111 VAL A N 1
ATOM 835 C CA . VAL A 1 111 ? -13.270 -17.320 3.152 1.00 92.19 111 VAL A CA 1
ATOM 836 C C . VAL A 1 111 ? -12.932 -16.744 4.528 1.00 92.19 111 VAL A C 1
ATOM 838 O O . VAL A 1 111 ? -13.606 -17.042 5.512 1.00 92.19 111 VAL A O 1
ATOM 841 N N . ILE A 1 112 ? -11.896 -15.912 4.623 1.00 93.19 112 ILE A N 1
ATOM 842 C CA . ILE A 1 112 ? -11.324 -15.487 5.901 1.00 93.19 112 ILE A CA 1
ATOM 843 C C . ILE A 1 112 ? -12.014 -14.227 6.433 1.00 93.19 112 ILE A C 1
ATOM 845 O O . ILE A 1 112 ? -12.281 -13.276 5.702 1.00 93.19 112 ILE A O 1
ATOM 849 N N . THR A 1 113 ? -12.281 -14.212 7.740 1.00 94.94 113 THR A N 1
ATOM 850 C CA . THR A 1 113 ? -12.927 -13.095 8.455 1.00 94.94 113 THR A CA 1
ATOM 851 C C . THR A 1 113 ? -12.037 -12.462 9.526 1.00 94.94 113 THR A C 1
ATOM 853 O O . THR A 1 113 ? -12.462 -11.553 10.233 1.00 94.94 113 THR A O 1
ATOM 856 N N . SER A 1 114 ? -10.787 -12.905 9.669 1.00 96.06 114 SER A N 1
ATOM 857 C CA . SER A 1 114 ? -9.851 -12.386 10.670 1.00 96.06 114 SER A CA 1
ATOM 858 C C . SER A 1 114 ? -8.454 -12.200 10.104 1.00 96.06 114 SER A C 1
ATOM 860 O O . SER A 1 114 ? -8.010 -12.992 9.278 1.00 96.06 114 SER A O 1
ATOM 862 N N . GLY A 1 115 ? -7.730 -11.212 10.615 1.00 96.69 115 GLY A N 1
ATOM 863 C CA . GLY A 1 115 ? -6.361 -10.922 10.204 1.00 96.69 115 GLY A CA 1
ATOM 864 C C . GLY A 1 115 ? -5.614 -10.127 11.263 1.00 96.69 115 GLY A C 1
ATOM 865 O O . GLY A 1 115 ? -6.027 -10.077 12.426 1.00 96.69 115 GLY A O 1
ATOM 866 N N . ARG A 1 116 ? -4.532 -9.476 10.843 1.00 97.38 116 ARG A N 1
ATOM 867 C CA . ARG A 1 116 ? -3.703 -8.621 11.692 1.00 97.38 116 ARG A CA 1
ATOM 868 C C . ARG A 1 116 ? -3.483 -7.263 11.036 1.00 97.38 116 ARG A C 1
ATOM 870 O O . ARG A 1 116 ? -3.255 -7.188 9.833 1.00 97.38 116 ARG A O 1
ATOM 877 N N . LEU A 1 117 ? -3.520 -6.205 11.836 1.00 96.75 117 LEU A N 1
ATOM 878 C CA . LEU A 1 117 ? -3.021 -4.882 11.471 1.00 96.75 117 LEU A CA 1
ATOM 879 C C . LEU A 1 117 ? -1.634 -4.714 12.085 1.00 96.75 117 LEU A C 1
ATOM 881 O O . LEU A 1 117 ? -1.478 -4.825 13.302 1.00 96.75 117 LEU A O 1
ATOM 885 N N . ASN A 1 118 ? -0.639 -4.424 11.250 1.00 94.88 118 ASN A N 1
ATOM 886 C CA . ASN A 1 118 ? 0.750 -4.295 11.683 1.00 94.88 118 ASN A CA 1
ATOM 887 C C . ASN A 1 118 ? 1.135 -2.813 11.733 1.00 94.88 118 ASN A C 1
ATOM 889 O O . ASN A 1 118 ? 1.351 -2.193 10.697 1.00 94.88 118 ASN A O 1
ATOM 893 N N . TYR A 1 119 ? 1.231 -2.232 12.926 1.00 93.31 119 TYR A N 1
ATOM 894 C CA . TYR A 1 119 ? 1.493 -0.805 13.133 1.00 93.31 119 TYR A CA 1
ATOM 895 C C . TYR A 1 119 ? 2.911 -0.561 13.650 1.00 93.31 119 TYR A C 1
ATOM 897 O O . TYR A 1 119 ? 3.329 -1.160 14.642 1.00 93.31 119 TYR A O 1
ATOM 905 N N . ARG A 1 120 ? 3.652 0.359 13.028 1.00 89.31 120 ARG A N 1
ATOM 906 C CA . ARG A 1 120 ? 4.994 0.738 13.480 1.00 89.31 120 ARG A CA 1
ATOM 907 C C . ARG A 1 120 ? 4.967 2.102 14.164 1.00 89.31 120 ARG A C 1
ATOM 909 O O . ARG A 1 120 ? 4.551 3.104 13.597 1.00 89.31 120 ARG A O 1
ATOM 916 N N . HIS A 1 121 ? 5.468 2.147 15.392 1.00 86.62 121 HIS A N 1
ATOM 917 C CA . HIS A 1 121 ? 5.677 3.391 16.131 1.00 86.62 121 HIS A CA 1
ATOM 918 C C . HIS A 1 121 ? 6.866 4.168 15.558 1.00 86.62 121 HIS A C 1
ATOM 920 O O . HIS A 1 121 ? 7.805 3.563 15.045 1.00 86.62 121 HIS A O 1
ATOM 926 N N . GLN A 1 122 ? 6.904 5.486 15.771 1.00 80.06 122 GLN A N 1
ATOM 927 C CA . GLN A 1 122 ? 8.025 6.350 15.367 1.00 80.06 122 GLN A CA 1
ATOM 928 C C . GLN A 1 122 ? 9.397 5.853 15.874 1.00 80.06 122 GLN A C 1
ATOM 930 O O . GLN A 1 122 ? 10.413 6.065 15.229 1.00 80.06 122 GLN A O 1
ATOM 935 N N . GLN A 1 123 ? 9.445 5.168 17.022 1.00 78.12 123 GLN A N 1
ATOM 936 C CA . GLN A 1 123 ? 10.680 4.594 17.584 1.00 78.12 123 GLN A CA 1
ATOM 937 C C . GLN A 1 123 ? 11.057 3.224 16.976 1.00 78.12 123 GLN A C 1
ATOM 939 O O . GLN A 1 123 ? 11.938 2.529 17.482 1.00 78.12 123 GLN A O 1
ATOM 944 N N . GLY A 1 124 ? 10.356 2.788 15.928 1.00 77.50 124 GLY A N 1
ATOM 945 C CA . GLY A 1 124 ? 10.587 1.525 15.230 1.00 77.50 124 GLY A CA 1
ATOM 946 C C . GLY A 1 124 ? 9.980 0.292 15.906 1.00 77.50 124 GLY A C 1
ATOM 947 O O . GLY A 1 124 ? 10.123 -0.808 15.376 1.00 77.50 124 GLY A O 1
ATOM 948 N N . ARG A 1 125 ? 9.290 0.447 17.046 1.00 85.31 125 ARG A N 1
ATOM 949 C CA . ARG A 1 125 ? 8.570 -0.652 17.709 1.00 85.31 125 ARG A CA 1
ATOM 950 C C . ARG A 1 125 ? 7.371 -1.082 16.865 1.00 85.31 125 ARG A C 1
ATOM 952 O O . ARG A 1 125 ? 6.574 -0.235 16.470 1.00 85.31 125 ARG A O 1
ATOM 959 N N . LEU A 1 126 ? 7.218 -2.385 16.654 1.00 87.12 126 LEU A N 1
ATOM 960 C CA . LEU A 1 126 ? 6.035 -2.973 16.033 1.00 87.12 126 LEU A CA 1
ATOM 961 C C . LEU A 1 126 ? 4.967 -3.271 17.090 1.00 87.12 126 LEU A C 1
ATOM 963 O O . LEU A 1 126 ? 5.264 -3.817 18.151 1.00 87.12 126 LEU A O 1
ATOM 967 N N . GLU A 1 127 ? 3.725 -2.933 16.781 1.00 91.69 127 GLU A N 1
ATOM 968 C CA . GLU A 1 127 ? 2.539 -3.341 17.521 1.00 91.69 127 GLU A CA 1
ATOM 969 C C . GLU A 1 127 ? 1.571 -4.013 16.545 1.00 91.69 127 GLU A C 1
ATOM 971 O O . GLU A 1 127 ? 1.272 -3.473 15.480 1.00 91.69 127 GLU A O 1
ATOM 976 N N . VAL A 1 128 ? 1.109 -5.209 16.900 1.00 94.56 128 VAL A N 1
ATOM 977 C CA . VAL A 1 128 ? 0.213 -6.011 16.065 1.00 94.56 128 VAL A CA 1
ATOM 978 C C . VAL A 1 128 ? -1.156 -6.051 16.725 1.00 94.56 128 VAL A C 1
ATOM 980 O O . VAL A 1 128 ? -1.263 -6.332 17.919 1.00 94.56 128 VAL A O 1
ATOM 983 N N . PHE A 1 129 ? -2.197 -5.763 15.951 1.00 95.94 129 PHE A N 1
ATOM 984 C CA . PHE A 1 129 ? -3.580 -5.785 16.413 1.00 95.94 129 PHE A CA 1
ATOM 985 C C . PHE A 1 129 ? -4.351 -6.875 15.691 1.00 95.94 129 PHE A C 1
ATOM 987 O O . PHE A 1 129 ? -4.379 -6.898 14.461 1.00 95.94 129 PHE A O 1
ATOM 994 N N . ASP A 1 130 ? -5.028 -7.735 16.446 1.00 97.38 130 ASP A N 1
ATOM 995 C CA . ASP A 1 130 ? -5.984 -8.665 15.857 1.00 97.38 130 ASP A CA 1
ATOM 996 C C . ASP A 1 130 ? -7.203 -7.901 15.348 1.00 97.38 130 ASP A C 1
ATOM 998 O O . ASP A 1 130 ? -7.764 -7.045 16.045 1.00 97.38 130 ASP A O 1
ATOM 1002 N N . ILE A 1 131 ? -7.627 -8.240 14.136 1.00 97.50 131 ILE A N 1
ATOM 1003 C CA . ILE A 1 131 ? -8.756 -7.596 13.475 1.00 97.50 131 ILE A CA 1
ATOM 1004 C C . ILE A 1 131 ? -9.831 -8.604 13.081 1.00 97.50 131 ILE A C 1
ATOM 1006 O O . ILE A 1 131 ? -9.583 -9.802 12.909 1.00 97.50 131 ILE A O 1
ATOM 1010 N N . GLU A 1 132 ? -11.039 -8.089 12.920 1.00 97.25 132 GLU A N 1
ATOM 1011 C CA . GLU A 1 132 ? -12.175 -8.762 12.306 1.00 97.25 132 GLU A CA 1
ATOM 1012 C C . GLU A 1 132 ? -12.539 -8.035 11.010 1.00 97.25 132 GLU A C 1
ATOM 1014 O O . GLU A 1 132 ? -12.685 -6.814 11.001 1.00 97.25 132 GLU A O 1
ATOM 1019 N N . ILE A 1 133 ? -12.673 -8.782 9.918 1.00 95.94 133 ILE A N 1
ATOM 1020 C CA . ILE A 1 133 ? -13.118 -8.290 8.615 1.00 95.94 133 ILE A CA 1
ATOM 1021 C C . ILE A 1 133 ? -14.646 -8.333 8.629 1.00 95.94 133 ILE A C 1
ATOM 1023 O O . ILE A 1 133 ? -15.244 -9.406 8.644 1.00 95.94 133 ILE A O 1
ATOM 1027 N N . THR A 1 134 ? -15.271 -7.158 8.661 1.00 92.25 134 THR A N 1
ATOM 1028 C CA . THR A 1 134 ? -16.714 -7.010 8.932 1.00 92.25 134 THR A CA 1
ATOM 1029 C C . THR A 1 134 ? -17.551 -6.771 7.685 1.00 92.25 134 THR A C 1
ATOM 1031 O O . THR A 1 134 ? -18.722 -7.133 7.654 1.00 92.25 134 THR A O 1
ATOM 1034 N N . ASN A 1 135 ? -16.964 -6.177 6.648 1.00 85.44 135 ASN A N 1
ATOM 1035 C CA . ASN A 1 135 ? -17.611 -6.011 5.356 1.00 85.44 135 ASN A CA 1
ATOM 1036 C C . ASN A 1 135 ? -16.566 -6.222 4.265 1.00 85.44 135 ASN A C 1
ATOM 1038 O O . ASN A 1 135 ? -15.533 -5.561 4.270 1.00 85.44 135 ASN A O 1
ATOM 1042 N N . LYS A 1 136 ? -16.826 -7.129 3.330 1.00 79.75 136 LYS A N 1
ATOM 1043 C CA . LYS A 1 136 ? -15.926 -7.449 2.213 1.00 79.75 136 LYS A CA 1
ATOM 1044 C C . LYS A 1 136 ? -16.232 -6.543 1.007 1.00 79.75 136 LYS A C 1
ATOM 1046 O O . LYS A 1 136 ? -16.323 -7.020 -0.116 1.00 79.75 136 LYS A O 1
ATOM 1051 N N . ALA A 1 137 ? -16.510 -5.265 1.276 1.00 60.06 137 ALA A N 1
ATOM 1052 C CA . ALA A 1 137 ? -17.205 -4.353 0.371 1.00 60.06 137 ALA A CA 1
ATOM 1053 C C . ALA A 1 137 ? -16.484 -4.111 -0.973 1.00 60.06 137 ALA A C 1
ATOM 1055 O O . ALA A 1 137 ? -15.670 -3.207 -1.091 1.00 60.06 137 ALA A O 1
ATOM 1056 N N . VAL A 1 138 ? -16.926 -4.849 -1.998 1.00 66.81 138 VAL A N 1
ATOM 1057 C CA . VAL A 1 138 ? -16.973 -4.490 -3.431 1.00 66.81 138 VAL A CA 1
ATOM 1058 C C . VAL A 1 138 ? -15.639 -4.044 -4.042 1.00 66.81 138 VAL A C 1
ATOM 1060 O O . VAL A 1 138 ? -15.283 -2.871 -3.949 1.00 66.81 138 VAL A O 1
ATOM 1063 N N . ASP A 1 139 ? -14.954 -4.994 -4.696 1.00 76.69 139 ASP A N 1
ATOM 1064 C CA . ASP A 1 139 ? -13.797 -4.934 -5.623 1.00 76.69 139 ASP A CA 1
ATOM 1065 C C . ASP A 1 139 ? -12.555 -4.106 -5.232 1.00 76.69 139 ASP A C 1
ATOM 1067 O O . ASP A 1 139 ? -11.449 -4.398 -5.669 1.00 76.69 139 ASP A O 1
ATOM 1071 N N . THR A 1 140 ? -12.686 -3.101 -4.374 1.00 90.94 140 THR A N 1
ATOM 1072 C CA . THR A 1 140 ? -11.708 -2.035 -4.145 1.00 90.94 140 THR A CA 1
ATOM 1073 C C . THR A 1 140 ? -11.292 -1.943 -2.685 1.00 90.94 140 THR A C 1
ATOM 1075 O O . THR A 1 140 ? -10.109 -1.768 -2.393 1.00 90.94 140 THR A O 1
ATOM 1078 N N . THR A 1 141 ? -12.236 -2.101 -1.752 1.00 95.31 141 THR A N 1
ATOM 1079 C CA . THR A 1 141 ? -11.985 -1.929 -0.318 1.00 95.31 141 THR A CA 1
ATOM 1080 C C . THR A 1 141 ? -12.596 -3.052 0.513 1.00 95.31 141 THR A C 1
ATOM 1082 O O . THR A 1 141 ? -13.300 -3.924 0.017 1.00 95.31 141 THR A O 1
ATOM 1085 N N . PHE A 1 142 ? -12.277 -3.080 1.800 1.00 95.88 142 PHE A N 1
ATOM 1086 C CA . PHE A 1 142 ? -13.008 -3.860 2.791 1.00 95.88 142 PHE A CA 1
ATOM 1087 C C . PHE A 1 142 ? -12.905 -3.180 4.154 1.00 95.88 142 PHE A C 1
ATOM 1089 O O . PHE A 1 142 ? -11.996 -2.390 4.405 1.00 95.88 142 PHE A O 1
ATOM 1096 N N . ASN A 1 143 ? -13.827 -3.507 5.053 1.00 96.81 143 ASN A N 1
ATOM 1097 C CA . ASN A 1 143 ? -13.905 -2.896 6.370 1.00 96.81 143 ASN A CA 1
ATOM 1098 C C . ASN A 1 143 ? -13.431 -3.848 7.456 1.00 96.81 143 ASN A C 1
ATOM 1100 O O . ASN A 1 143 ? -13.768 -5.037 7.469 1.00 96.81 143 ASN A O 1
ATOM 1104 N N . ILE A 1 144 ? -12.728 -3.288 8.431 1.00 97.12 144 ILE A N 1
ATOM 1105 C CA . ILE A 1 144 ? -12.179 -4.005 9.573 1.00 97.12 144 ILE A CA 1
ATOM 1106 C C . ILE A 1 144 ? -12.588 -3.355 10.893 1.00 97.12 144 ILE A C 1
ATOM 1108 O O . ILE A 1 144 ? -12.854 -2.155 10.964 1.00 97.12 144 ILE A O 1
ATOM 1112 N N . LYS A 1 145 ? -12.581 -4.143 11.963 1.00 97.31 145 LYS A N 1
ATOM 1113 C CA . LYS A 1 145 ? -12.643 -3.663 13.346 1.00 97.31 145 LYS A CA 1
ATOM 1114 C C . LYS A 1 145 ? -11.497 -4.266 14.142 1.00 97.31 145 LYS A C 1
ATOM 1116 O O . LYS A 1 145 ? -11.119 -5.412 13.906 1.00 97.31 145 LYS A O 1
ATOM 1121 N N . LEU A 1 146 ? -10.951 -3.511 15.091 1.00 97.12 146 LEU A N 1
ATOM 1122 C CA . LEU A 1 146 ? -9.980 -4.063 16.034 1.00 97.12 146 LEU A CA 1
ATOM 1123 C C . LEU A 1 146 ? -10.705 -4.928 17.074 1.00 97.12 146 LEU A C 1
ATOM 1125 O O . LEU A 1 146 ? -11.761 -4.545 17.584 1.00 97.12 146 LEU A O 1
ATOM 1129 N N . LYS A 1 147 ? -10.123 -6.078 17.421 1.00 95.62 147 LYS A N 1
ATOM 1130 C CA . LYS A 1 147 ? -10.615 -6.930 18.513 1.00 95.62 147 LYS A CA 1
ATOM 1131 C C . LYS A 1 147 ? -10.235 -6.351 19.885 1.00 95.62 147 LYS A C 1
ATOM 1133 O O . LYS A 1 147 ? -9.475 -5.387 19.997 1.00 95.62 147 LYS A O 1
ATOM 1138 N N . ASN A 1 148 ? -10.754 -6.960 20.954 1.00 92.19 148 ASN A N 1
ATOM 1139 C CA . ASN A 1 148 ? -10.393 -6.660 22.349 1.00 92.19 148 ASN A CA 1
ATOM 1140 C C . ASN A 1 148 ? -10.631 -5.197 22.767 1.00 92.19 148 ASN A C 1
ATOM 1142 O O . ASN A 1 148 ? -9.853 -4.629 23.537 1.00 92.19 148 ASN A O 1
ATOM 1146 N N . SER A 1 149 ? -11.682 -4.570 22.226 1.00 84.00 149 SER A N 1
ATOM 1147 C CA . SER A 1 149 ? -12.067 -3.179 22.519 1.00 84.00 149 SER A CA 1
ATOM 1148 C C . SER A 1 149 ? -10.953 -2.153 22.272 1.00 84.00 149 SER A C 1
ATOM 1150 O O . SER A 1 149 ? -10.965 -1.056 22.838 1.00 84.00 149 SER A O 1
ATOM 1152 N N . LYS A 1 150 ? -9.968 -2.498 21.434 1.00 92.12 150 LYS A N 1
ATOM 1153 C CA . LYS A 1 150 ? -8.938 -1.561 20.991 1.00 92.12 150 LYS A CA 1
ATOM 1154 C C . LYS A 1 150 ? -9.561 -0.545 20.039 1.00 92.12 150 LYS A C 1
ATOM 1156 O O . LYS A 1 150 ? -10.523 -0.838 19.339 1.00 92.12 150 LYS A O 1
ATOM 1161 N N . LYS A 1 151 ? -8.994 0.658 20.025 1.00 93.00 151 LYS A N 1
ATOM 1162 C CA . LYS A 1 151 ? -9.418 1.751 19.150 1.00 93.00 151 LYS A CA 1
ATOM 1163 C C . LYS A 1 151 ? -8.307 2.078 18.170 1.00 93.00 151 LYS A C 1
ATOM 1165 O O . LYS A 1 151 ? -7.127 2.011 18.526 1.00 93.00 151 LYS A O 1
ATOM 1170 N N . PHE A 1 152 ? -8.700 2.459 16.963 1.00 94.88 152 PHE A N 1
ATOM 1171 C CA . PHE A 1 152 ? -7.787 3.081 16.020 1.00 94.88 152 PHE A CA 1
ATOM 1172 C C . PHE A 1 152 ? -7.224 4.382 16.604 1.00 94.88 152 PHE A C 1
ATOM 1174 O O . PHE A 1 152 ? -7.864 5.049 17.420 1.00 94.88 152 PHE A O 1
ATOM 1181 N N . ARG A 1 153 ? -6.001 4.722 16.202 1.00 92.31 153 ARG A N 1
ATOM 1182 C CA . ARG A 1 153 ? -5.277 5.916 16.645 1.00 92.31 153 ARG A CA 1
ATOM 1183 C C . ARG A 1 153 ? -4.703 6.639 15.433 1.00 92.31 153 ARG A C 1
ATOM 1185 O O . ARG A 1 153 ? -4.477 6.024 14.391 1.00 92.31 153 ARG A O 1
ATOM 1192 N N . GLN A 1 154 ? -4.444 7.933 15.593 1.00 90.56 154 GLN A N 1
ATOM 1193 C CA . GLN A 1 154 ? -3.717 8.717 14.600 1.00 90.56 154 GLN A CA 1
ATOM 1194 C C . GLN A 1 154 ? -2.358 8.065 14.291 1.00 90.56 154 GLN A C 1
ATOM 1196 O O . GLN A 1 154 ? -1.770 7.410 15.152 1.00 90.56 154 GLN A O 1
ATOM 1201 N N . GLY A 1 155 ? -1.918 8.175 13.037 1.00 92.50 155 GLY A N 1
ATOM 1202 C CA . GLY A 1 155 ? -0.691 7.544 12.549 1.00 92.50 155 GLY A CA 1
ATOM 1203 C C . GLY A 1 155 ? -0.849 6.088 12.098 1.00 92.50 155 GLY A C 1
ATOM 1204 O O . GLY A 1 155 ? 0.076 5.541 11.499 1.00 92.50 155 GLY A O 1
ATOM 1205 N N . MET A 1 156 ? -2.005 5.450 12.333 1.00 95.06 156 MET A N 1
ATOM 1206 C CA . MET A 1 156 ? -2.276 4.097 11.823 1.00 95.06 156 MET A CA 1
ATOM 1207 C C . MET A 1 156 ? -2.594 4.064 10.323 1.00 95.06 156 MET A C 1
ATOM 1209 O O . MET A 1 156 ? -2.473 2.997 9.720 1.00 95.06 156 MET A O 1
ATOM 1213 N N . SER A 1 157 ? -2.982 5.186 9.711 1.00 96.00 157 SER A N 1
ATOM 1214 C CA . SER A 1 157 ? -3.189 5.276 8.261 1.00 96.00 157 SER A CA 1
ATOM 1215 C C . SER A 1 157 ? -1.951 4.791 7.513 1.00 96.00 157 SER A C 1
ATOM 1217 O O . SER A 1 157 ? -0.829 5.173 7.832 1.00 96.00 157 SER A O 1
ATOM 1219 N N . GLY A 1 158 ? -2.154 3.922 6.535 1.00 96.81 158 GLY A N 1
ATOM 1220 C CA . GLY A 1 158 ? -1.115 3.246 5.774 1.00 96.81 158 GLY A CA 1
ATOM 1221 C C . GLY A 1 158 ? -0.668 1.908 6.358 1.00 96.81 158 GLY A C 1
ATOM 1222 O O . GLY A 1 158 ? 0.193 1.256 5.771 1.00 96.81 158 GLY A O 1
ATOM 1223 N N . SER A 1 159 ? -1.183 1.501 7.528 1.00 96.56 159 SER A N 1
ATOM 1224 C CA . SER A 1 159 ? -0.760 0.242 8.152 1.00 96.56 159 SER A CA 1
ATOM 1225 C C . SER A 1 159 ? -1.166 -0.943 7.285 1.00 96.56 159 SER A C 1
ATOM 1227 O O . SER A 1 159 ? -2.304 -1.016 6.812 1.00 96.56 159 SER A O 1
ATOM 1229 N N . ILE A 1 160 ? -0.252 -1.897 7.128 1.00 96.19 160 ILE A N 1
ATOM 1230 C CA . ILE A 1 160 ? -0.505 -3.110 6.357 1.00 96.19 160 ILE A CA 1
ATOM 1231 C C . ILE A 1 160 ? -1.431 -4.065 7.113 1.00 96.19 160 ILE A C 1
ATOM 1233 O O . ILE A 1 160 ? -1.254 -4.329 8.310 1.00 96.19 160 ILE A O 1
ATOM 1237 N N . ILE A 1 161 ? -2.409 -4.598 6.387 1.00 96.56 161 ILE A N 1
ATOM 1238 C CA . ILE A 1 161 ? -3.327 -5.631 6.854 1.00 96.56 161 ILE A CA 1
ATOM 1239 C C . ILE A 1 161 ? -2.890 -6.970 6.271 1.00 96.56 161 ILE A C 1
ATOM 1241 O O . ILE A 1 161 ? -2.737 -7.095 5.055 1.00 96.56 161 ILE A O 1
ATOM 1245 N N . THR A 1 162 ? -2.707 -7.975 7.126 1.00 96.44 162 THR A N 1
ATOM 1246 C CA . THR A 1 162 ? -2.270 -9.315 6.717 1.00 96.44 162 THR A CA 1
ATOM 1247 C C . THR A 1 162 ? -3.226 -10.410 7.178 1.00 96.44 162 THR A C 1
ATOM 1249 O O . THR A 1 162 ? -3.880 -10.308 8.219 1.00 96.44 162 THR A O 1
ATOM 1252 N N . VAL A 1 163 ? -3.280 -11.497 6.409 1.00 94.56 163 VAL A N 1
ATOM 1253 C CA . VAL A 1 163 ? -3.886 -12.774 6.806 1.00 94.56 163 VAL A CA 1
ATOM 1254 C C . VAL A 1 163 ? -2.797 -13.834 6.757 1.00 94.56 163 VAL A C 1
ATOM 1256 O O . VAL A 1 163 ? -2.228 -14.104 5.699 1.00 94.56 163 VAL A O 1
ATOM 1259 N N . GLY A 1 164 ? -2.469 -14.404 7.919 1.00 90.94 164 GLY A N 1
ATOM 1260 C CA . GLY A 1 164 ? -1.200 -15.111 8.078 1.00 90.94 164 GLY A CA 1
ATOM 1261 C C . GLY A 1 164 ? -0.049 -14.165 7.733 1.00 90.94 164 GLY A C 1
ATOM 1262 O O . GLY A 1 164 ? 0.035 -13.072 8.300 1.00 90.94 164 GLY A O 1
ATOM 1263 N N . ASP A 1 165 ? 0.756 -14.565 6.752 1.00 88.44 165 ASP A N 1
ATOM 1264 C CA . ASP A 1 165 ? 1.902 -13.795 6.261 1.00 88.44 165 ASP A CA 1
ATOM 1265 C C . ASP A 1 165 ? 1.635 -13.094 4.916 1.00 88.44 165 ASP A C 1
ATOM 1267 O O . ASP A 1 165 ? 2.547 -12.543 4.303 1.00 88.44 165 ASP A O 1
ATOM 1271 N N . TYR A 1 166 ? 0.391 -13.115 4.424 1.00 93.38 166 TYR A N 1
ATOM 1272 C CA . TYR A 1 166 ? 0.044 -12.518 3.136 1.00 93.38 166 TYR A CA 1
ATOM 1273 C C . TYR A 1 166 ? -0.578 -11.124 3.314 1.00 93.38 166 TYR A C 1
ATOM 1275 O O . TYR A 1 166 ? -1.570 -11.001 4.046 1.00 93.38 166 TYR A O 1
ATOM 1283 N N . PRO A 1 167 ? -0.041 -10.075 2.663 1.00 95.06 167 PRO A N 1
ATOM 1284 C CA . PRO A 1 167 ? -0.631 -8.741 2.685 1.00 95.06 167 PRO A CA 1
ATOM 1285 C C . PRO A 1 167 ? -1.920 -8.713 1.861 1.00 95.06 167 PRO A C 1
ATOM 1287 O O . PRO A 1 167 ? -1.937 -9.090 0.694 1.00 95.06 167 PRO A O 1
ATOM 1290 N N . ILE A 1 168 ? -3.014 -8.252 2.463 1.00 95.50 168 ILE A N 1
ATOM 1291 C CA . ILE A 1 168 ? -4.315 -8.164 1.782 1.00 95.50 168 ILE A CA 1
ATOM 1292 C C . ILE A 1 168 ? -4.780 -6.728 1.546 1.00 95.50 168 ILE A C 1
ATOM 1294 O O . ILE A 1 168 ? -5.694 -6.501 0.755 1.00 95.50 168 ILE A O 1
ATOM 1298 N N . GLY A 1 169 ? -4.142 -5.745 2.182 1.00 95.81 169 GLY A N 1
ATOM 1299 C CA . GLY A 1 169 ? -4.448 -4.343 1.938 1.00 95.81 169 GLY A CA 1
ATOM 1300 C C . GLY A 1 169 ? -3.763 -3.376 2.893 1.00 95.81 169 GLY A C 1
ATOM 1301 O O . GLY A 1 169 ? -2.927 -3.760 3.713 1.00 95.81 169 GLY A O 1
ATOM 1302 N N . MET A 1 170 ? -4.150 -2.112 2.778 1.00 97.56 170 MET A N 1
ATOM 1303 C CA . MET A 1 170 ? -3.613 -0.987 3.535 1.00 97.56 170 MET A CA 1
ATOM 1304 C C . MET A 1 170 ? -4.749 -0.183 4.170 1.00 97.56 170 MET A C 1
ATOM 1306 O O . MET A 1 170 ? -5.691 0.199 3.478 1.00 97.56 170 MET A O 1
ATOM 1310 N N . LEU A 1 171 ? -4.681 0.080 5.477 1.00 97.75 171 LEU A N 1
ATOM 1311 C CA . LEU A 1 171 ? -5.667 0.930 6.152 1.00 97.75 171 LEU A CA 1
ATOM 1312 C C . LEU A 1 171 ? -5.602 2.349 5.567 1.00 97.75 171 LEU A C 1
ATOM 1314 O O . LEU A 1 171 ? -4.553 2.979 5.653 1.00 97.75 171 LEU A O 1
ATOM 1318 N N . VAL A 1 172 ? -6.696 2.864 5.007 1.00 96.12 172 VAL A N 1
ATOM 1319 C CA . VAL A 1 172 ? -6.734 4.213 4.408 1.00 96.12 172 VAL A CA 1
ATOM 1320 C C . V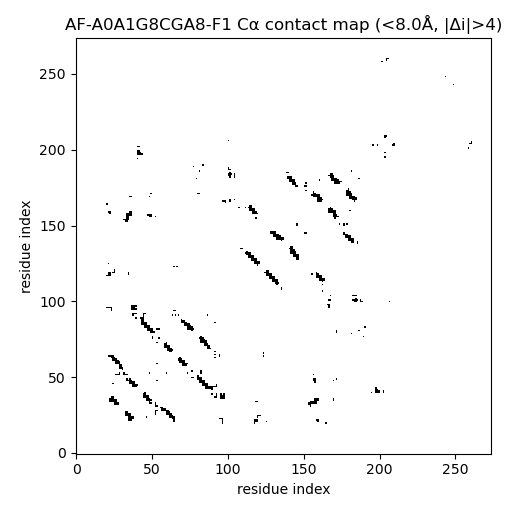AL A 1 172 ? -7.499 5.205 5.269 1.00 96.12 172 VAL A C 1
ATOM 1322 O O . VAL A 1 172 ? -7.026 6.313 5.484 1.00 96.12 172 VAL A O 1
ATOM 1325 N N . SER A 1 173 ? -8.630 4.809 5.847 1.00 94.44 173 SER A N 1
ATOM 1326 C CA . SER A 1 173 ? -9.437 5.708 6.673 1.00 94.44 173 SER A CA 1
ATOM 1327 C C . SER A 1 173 ? -10.083 4.979 7.842 1.00 94.44 173 SER A C 1
ATOM 1329 O O . SER A 1 173 ? -10.130 3.749 7.897 1.00 94.44 173 SER A O 1
ATOM 1331 N N . VAL A 1 174 ? -10.546 5.753 8.821 1.00 94.75 174 VAL A N 1
ATOM 1332 C CA . VAL A 1 174 ? -11.244 5.244 10.000 1.00 94.75 174 VAL A CA 1
ATOM 1333 C C . VAL A 1 174 ? -12.455 6.121 10.271 1.00 94.75 174 VAL A C 1
ATOM 1335 O O . VAL A 1 174 ? -12.324 7.330 10.444 1.00 94.75 174 VAL A O 1
ATOM 1338 N N . GLU A 1 175 ? -13.616 5.487 10.394 1.00 93.56 175 GLU A N 1
ATOM 1339 C CA . GLU A 1 175 ? -14.874 6.116 10.781 1.00 93.56 175 GLU A CA 1
ATOM 1340 C C . GLU A 1 175 ? -15.413 5.435 12.046 1.00 93.56 175 GLU A C 1
ATOM 1342 O O . GLU A 1 175 ? -15.825 4.270 12.051 1.00 93.56 175 GLU A O 1
ATOM 1347 N N . GLY A 1 176 ? -15.368 6.152 13.172 1.00 90.75 176 GLY A N 1
ATOM 1348 C CA . GLY A 1 176 ? -15.752 5.611 14.476 1.00 90.75 176 GLY A CA 1
ATOM 1349 C C . GLY A 1 176 ? -14.861 4.438 14.902 1.00 90.75 176 GLY A C 1
ATOM 1350 O O . GLY A 1 176 ? -13.705 4.632 15.269 1.00 90.75 176 GLY A O 1
ATOM 1351 N N . ASN A 1 177 ? -15.412 3.219 14.887 1.00 93.06 177 ASN A N 1
ATOM 1352 C CA . ASN A 1 177 ? -14.683 1.984 15.212 1.00 93.06 177 ASN A CA 1
ATOM 1353 C C . ASN A 1 177 ? -14.476 1.066 13.995 1.00 93.06 177 ASN A C 1
ATOM 1355 O O . ASN A 1 177 ? -14.148 -0.108 14.158 1.00 93.06 177 ASN A O 1
ATOM 1359 N N . THR A 1 178 ? -14.707 1.580 12.789 1.00 95.19 178 THR A N 1
ATOM 1360 C CA . THR A 1 178 ? -14.577 0.834 11.539 1.00 95.19 178 THR A CA 1
ATOM 1361 C C . THR A 1 178 ? -13.432 1.431 10.732 1.00 95.19 178 THR A C 1
ATOM 1363 O O . THR A 1 178 ? -13.418 2.630 10.471 1.00 95.19 178 THR A O 1
ATOM 1366 N N . GLY A 1 179 ? -12.456 0.604 10.365 1.00 96.56 179 GLY A N 1
ATOM 1367 C CA . GLY A 1 179 ? -11.374 0.985 9.463 1.00 96.56 179 GLY A CA 1
ATOM 1368 C C . GLY A 1 179 ? -11.683 0.539 8.040 1.00 96.56 179 GLY A C 1
ATOM 1369 O O . GLY A 1 179 ? -12.072 -0.611 7.846 1.00 96.56 179 GLY A O 1
ATOM 1370 N N . THR A 1 180 ? -11.480 1.417 7.066 1.00 96.88 180 THR A N 1
ATOM 1371 C CA . THR A 1 180 ? -11.586 1.113 5.635 1.00 96.88 180 THR A CA 1
ATOM 1372 C C . THR A 1 180 ? -10.202 0.789 5.096 1.00 96.88 180 THR A C 1
ATOM 1374 O O . THR A 1 180 ? -9.246 1.541 5.298 1.00 96.88 180 THR A O 1
ATOM 1377 N N . VAL A 1 181 ? -10.084 -0.342 4.413 1.00 97.44 181 VAL A N 1
ATOM 1378 C CA . VAL A 1 181 ? -8.824 -0.885 3.908 1.00 97.44 181 VAL A CA 1
ATOM 1379 C C . VAL A 1 181 ? -8.874 -0.920 2.390 1.00 97.44 181 VAL A C 1
ATOM 1381 O O . VAL A 1 181 ? -9.788 -1.510 1.822 1.00 97.44 181 VAL A O 1
ATOM 1384 N N . LEU A 1 182 ? -7.882 -0.321 1.734 1.00 96.94 182 LEU A N 1
ATOM 1385 C CA . LEU A 1 182 ? -7.686 -0.432 0.291 1.00 96.94 182 LEU A CA 1
ATOM 1386 C C . LEU A 1 182 ? -7.028 -1.776 -0.024 1.00 96.94 182 LEU A C 1
ATOM 1388 O O . LEU A 1 182 ? -5.998 -2.116 0.568 1.00 96.94 182 LEU A O 1
ATOM 1392 N N . ARG A 1 183 ? -7.628 -2.553 -0.929 1.00 96.19 183 ARG A N 1
ATOM 1393 C CA . ARG A 1 183 ? -7.148 -3.899 -1.254 1.00 96.19 183 ARG A CA 1
ATOM 1394 C C . ARG A 1 183 ? -5.803 -3.869 -1.980 1.00 96.19 183 ARG A C 1
ATOM 1396 O O . ARG A 1 183 ? -5.507 -2.951 -2.745 1.00 96.19 183 ARG A O 1
ATOM 1403 N N . MET A 1 184 ? -4.992 -4.896 -1.740 1.00 95.50 184 MET A N 1
ATOM 1404 C CA . MET A 1 184 ? -3.655 -5.017 -2.330 1.00 95.50 184 MET A CA 1
ATOM 1405 C C . MET A 1 184 ? -3.680 -5.178 -3.857 1.00 95.50 184 MET A C 1
ATOM 1407 O O . MET A 1 184 ? -2.877 -4.548 -4.542 1.00 95.50 184 MET A O 1
ATOM 1411 N N . ASP A 1 185 ? -4.620 -5.962 -4.383 1.00 94.19 185 ASP A N 1
ATOM 1412 C CA . ASP A 1 185 ? -4.845 -6.113 -5.827 1.00 94.19 185 ASP A CA 1
ATOM 1413 C C . ASP A 1 185 ? -5.260 -4.794 -6.476 1.00 94.19 185 ASP A C 1
ATOM 1415 O O . ASP A 1 185 ? -4.645 -4.355 -7.444 1.00 94.19 185 ASP A O 1
ATOM 1419 N N . MET A 1 186 ? -6.200 -4.080 -5.861 1.00 95.25 186 MET A N 1
ATOM 1420 C CA . MET A 1 186 ? -6.618 -2.767 -6.340 1.00 95.25 186 MET A CA 1
ATOM 1421 C C . MET A 1 186 ? -5.456 -1.763 -6.365 1.00 95.25 186 MET A C 1
ATOM 1423 O O . MET A 1 186 ? -5.301 -1.025 -7.338 1.00 95.25 186 MET A O 1
ATOM 1427 N N . MET A 1 187 ? -4.599 -1.741 -5.333 1.00 96.12 187 MET A N 1
ATOM 1428 C CA . MET A 1 187 ? -3.384 -0.911 -5.332 1.00 96.12 187 MET A CA 1
ATOM 1429 C C . MET A 1 187 ? -2.441 -1.273 -6.485 1.00 96.12 187 MET A C 1
ATOM 1431 O O . MET A 1 187 ? -1.866 -0.375 -7.110 1.00 96.12 187 MET A O 1
ATOM 1435 N N . ALA A 1 188 ? -2.266 -2.565 -6.770 1.00 94.94 188 ALA A N 1
ATOM 1436 C CA . ALA A 1 188 ? -1.438 -3.034 -7.874 1.00 94.94 188 ALA A CA 1
ATOM 1437 C C . ALA A 1 188 ? -2.009 -2.595 -9.231 1.00 94.94 188 ALA A C 1
ATOM 1439 O O . ALA A 1 188 ? -1.259 -2.084 -10.065 1.00 94.94 188 ALA A O 1
ATOM 1440 N N . ASP A 1 189 ? -3.322 -2.718 -9.414 1.00 93.88 189 ASP A N 1
ATOM 1441 C CA . ASP A 1 189 ? -4.012 -2.413 -10.665 1.00 93.88 189 ASP A CA 1
ATOM 1442 C C . ASP A 1 189 ? -4.017 -0.917 -10.986 1.00 93.88 189 ASP A C 1
ATOM 1444 O O . ASP A 1 189 ? -3.602 -0.515 -12.078 1.00 93.88 189 ASP A O 1
ATOM 1448 N N . ILE A 1 190 ? -4.407 -0.059 -10.036 1.00 94.44 190 ILE A N 1
ATOM 1449 C CA . ILE A 1 190 ? -4.473 1.392 -10.293 1.00 94.44 190 ILE A CA 1
ATOM 1450 C C . ILE A 1 190 ? -3.094 2.012 -10.510 1.00 94.44 190 ILE A C 1
ATOM 1452 O O . ILE A 1 190 ? -2.946 2.954 -11.290 1.00 94.44 190 ILE A O 1
ATOM 1456 N N . SER A 1 191 ? -2.066 1.473 -9.849 1.00 95.19 191 SER A N 1
ATOM 1457 C CA . SER A 1 191 ? -0.694 1.971 -9.972 1.00 95.19 191 SER A CA 1
ATOM 1458 C C . SER A 1 191 ? 0.041 1.439 -11.201 1.00 95.19 191 SER A C 1
ATOM 1460 O O . SER A 1 191 ? 1.067 2.004 -11.596 1.00 95.19 191 SER A O 1
ATOM 1462 N N . ARG A 1 192 ? -0.487 0.391 -11.843 1.00 93.31 192 ARG A N 1
ATOM 1463 C CA . ARG A 1 192 ? 0.188 -0.386 -12.886 1.00 93.31 192 ARG A CA 1
ATOM 1464 C C . ARG A 1 192 ? 0.793 0.469 -13.990 1.00 93.31 192 ARG A C 1
ATOM 1466 O O . ARG A 1 192 ? 1.971 0.323 -14.294 1.00 93.31 192 ARG A O 1
ATOM 1473 N N . ARG A 1 193 ? 0.028 1.408 -14.554 1.00 91.62 193 ARG A N 1
ATOM 1474 C CA . ARG A 1 193 ? 0.499 2.267 -15.658 1.00 91.62 193 ARG A CA 1
ATOM 1475 C C . ARG A 1 193 ? 1.739 3.081 -15.282 1.00 91.62 193 ARG A C 1
ATOM 1477 O O . ARG A 1 193 ? 2.624 3.268 -16.110 1.00 91.62 193 ARG A O 1
ATOM 1484 N N . VAL A 1 194 ? 1.780 3.604 -14.059 1.00 93.56 194 VAL A N 1
ATOM 1485 C CA . VAL A 1 194 ? 2.919 4.396 -13.582 1.00 93.56 194 VAL A CA 1
ATOM 1486 C C . VAL A 1 194 ? 4.100 3.480 -13.290 1.00 93.56 194 VAL A C 1
ATOM 1488 O O . VAL A 1 194 ? 5.218 3.785 -13.689 1.00 93.56 194 VAL A O 1
ATOM 1491 N N . ILE A 1 195 ? 3.839 2.340 -12.652 1.00 93.06 195 ILE A N 1
ATOM 1492 C CA . ILE A 1 195 ? 4.852 1.363 -12.252 1.00 93.06 195 ILE A CA 1
ATOM 1493 C C . ILE A 1 195 ? 5.557 0.722 -13.450 1.00 93.06 195 ILE A C 1
ATOM 1495 O O . ILE A 1 195 ? 6.777 0.583 -13.421 1.00 93.06 195 ILE A O 1
ATOM 1499 N N . LEU A 1 196 ? 4.834 0.409 -14.529 1.00 92.19 196 LEU A N 1
ATOM 1500 C CA . LEU A 1 196 ? 5.404 -0.202 -15.737 1.00 92.19 196 LEU A CA 1
ATOM 1501 C C . LEU A 1 196 ? 6.508 0.645 -16.388 1.00 92.19 196 LEU A C 1
ATOM 1503 O O . LEU A 1 196 ? 7.401 0.095 -17.023 1.00 92.19 196 LEU A O 1
ATOM 1507 N N . ARG A 1 197 ? 6.513 1.969 -16.178 1.00 91.94 197 ARG A N 1
ATOM 1508 C CA . ARG A 1 197 ? 7.579 2.864 -16.668 1.00 91.94 197 ARG A CA 1
ATOM 1509 C C . ARG A 1 197 ? 8.932 2.635 -15.990 1.00 91.94 197 ARG A C 1
ATOM 1511 O O . ARG A 1 197 ? 9.942 3.118 -16.489 1.00 91.94 197 ARG A O 1
ATOM 1518 N N . TYR A 1 198 ? 8.940 1.955 -14.847 1.00 92.06 198 TYR A N 1
ATOM 1519 C CA . TYR A 1 198 ? 10.135 1.664 -14.054 1.00 92.06 198 TYR A CA 1
ATOM 1520 C C . TYR A 1 198 ? 10.478 0.172 -14.029 1.00 92.06 198 TYR A C 1
ATOM 1522 O O . TYR A 1 198 ? 11.495 -0.207 -13.455 1.00 92.06 198 TYR A O 1
ATOM 1530 N N . ALA A 1 199 ? 9.621 -0.665 -14.613 1.00 90.19 199 ALA A N 1
ATOM 1531 C CA . ALA A 1 199 ? 9.763 -2.108 -14.603 1.00 90.19 199 ALA A CA 1
ATOM 1532 C C . ALA A 1 199 ? 10.738 -2.579 -15.684 1.00 90.19 199 ALA A C 1
ATOM 1534 O O . ALA A 1 199 ? 10.771 -2.040 -16.793 1.00 90.19 199 ALA A O 1
ATOM 1535 N N . THR A 1 200 ? 11.496 -3.622 -15.366 1.00 88.38 200 THR A N 1
ATOM 1536 C CA . THR A 1 200 ? 12.266 -4.383 -16.355 1.00 88.38 200 THR A CA 1
ATOM 1537 C C . THR A 1 200 ? 11.331 -5.145 -17.292 1.00 88.38 200 THR A C 1
ATOM 1539 O O . THR A 1 200 ? 10.168 -5.387 -16.967 1.00 88.38 200 THR A O 1
ATOM 1542 N N . ASP A 1 201 ? 11.831 -5.589 -18.444 1.00 84.19 201 ASP A N 1
ATOM 1543 C CA . ASP A 1 201 ? 10.996 -6.317 -19.410 1.00 84.19 201 ASP A CA 1
ATOM 1544 C C . ASP A 1 201 ? 10.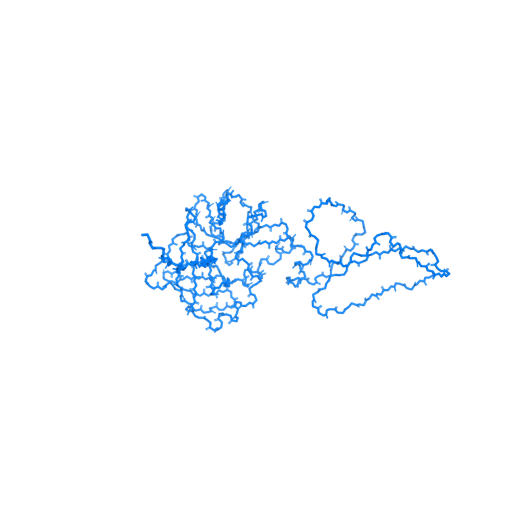440 -7.627 -18.840 1.00 84.19 201 ASP A C 1
ATOM 1546 O O . ASP A 1 201 ? 9.297 -7.985 -19.116 1.00 84.19 201 ASP A O 1
ATOM 1550 N N . LEU A 1 202 ? 11.204 -8.307 -17.977 1.00 82.31 202 LEU A N 1
ATOM 1551 C CA . LEU A 1 202 ? 10.724 -9.493 -17.269 1.00 82.31 202 LEU A CA 1
ATOM 1552 C C . LEU A 1 202 ? 9.529 -9.154 -16.363 1.00 82.31 202 LEU A C 1
ATOM 1554 O O . LEU A 1 202 ? 8.505 -9.830 -16.412 1.00 82.31 202 LEU A O 1
ATOM 1558 N N . GLU A 1 203 ? 9.625 -8.077 -15.586 1.00 85.12 203 GLU A N 1
ATOM 1559 C CA . GLU A 1 203 ? 8.557 -7.649 -14.679 1.00 85.12 203 GLU A CA 1
ATOM 1560 C C . GLU A 1 203 ? 7.328 -7.122 -15.431 1.00 85.12 203 GLU A C 1
ATOM 1562 O O . GLU A 1 203 ? 6.202 -7.365 -15.001 1.00 85.12 203 GLU A O 1
ATOM 1567 N N . LYS A 1 204 ? 7.508 -6.428 -16.566 1.00 86.00 204 LYS A N 1
ATOM 1568 C CA . LYS A 1 204 ? 6.394 -6.031 -17.448 1.00 86.00 204 LYS A CA 1
ATOM 1569 C C . LYS A 1 204 ? 5.591 -7.265 -17.873 1.00 86.00 204 LYS A C 1
ATOM 1571 O O . LYS A 1 204 ? 4.368 -7.296 -17.716 1.00 86.00 204 LYS A O 1
ATOM 1576 N N . ILE A 1 205 ? 6.288 -8.313 -18.316 1.00 80.44 205 ILE A N 1
ATOM 1577 C CA . ILE A 1 205 ? 5.693 -9.592 -18.719 1.00 80.44 205 ILE A CA 1
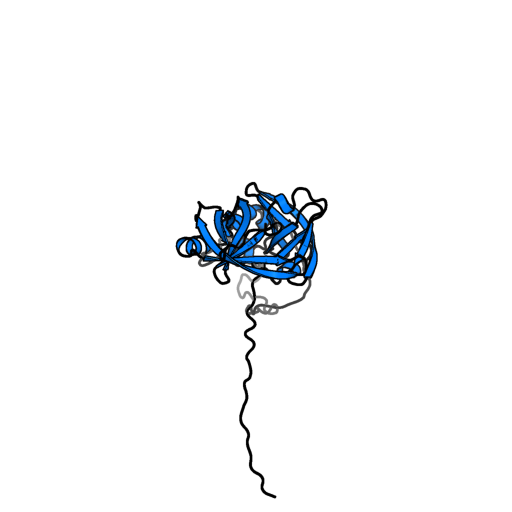ATOM 1578 C C . ILE A 1 205 ? 4.973 -10.271 -17.537 1.00 80.44 205 ILE A C 1
ATOM 1580 O O . ILE A 1 205 ? 3.829 -10.722 -17.677 1.00 80.44 205 ILE A O 1
ATOM 1584 N N . GLU A 1 206 ? 5.596 -10.322 -16.357 1.00 81.75 206 GLU A N 1
ATOM 1585 C CA . GLU A 1 206 ? 4.997 -10.881 -15.133 1.00 81.75 206 GLU A CA 1
ATOM 1586 C C . GLU A 1 206 ? 3.744 -10.116 -14.695 1.00 81.75 206 GLU A C 1
ATOM 1588 O O . GLU A 1 206 ? 2.723 -10.722 -14.355 1.00 81.75 206 GLU A O 1
ATOM 1593 N N . MET A 1 207 ? 3.766 -8.789 -14.809 1.00 81.88 207 MET A N 1
ATOM 1594 C CA . MET A 1 207 ? 2.600 -7.943 -14.573 1.00 81.88 207 MET A CA 1
ATOM 1595 C C . MET A 1 207 ? 1.532 -8.095 -15.659 1.00 81.88 207 MET A C 1
ATOM 1597 O O . MET A 1 207 ? 0.418 -7.630 -15.463 1.00 81.88 207 MET A O 1
ATOM 1601 N N . GLY A 1 208 ? 1.817 -8.795 -16.762 1.00 77.38 208 GLY A N 1
ATOM 1602 C CA . GLY A 1 208 ? 0.875 -9.076 -17.845 1.00 77.38 208 GLY A CA 1
ATOM 1603 C C . GLY A 1 208 ? 0.777 -7.951 -18.868 1.00 77.38 208 GLY A C 1
ATOM 1604 O O . GLY A 1 208 ? -0.258 -7.812 -19.516 1.00 77.38 208 GLY A O 1
ATOM 1605 N N . ASP A 1 209 ? 1.797 -7.099 -18.957 1.00 77.19 209 ASP A N 1
ATOM 1606 C CA . ASP A 1 209 ? 1.952 -6.180 -20.074 1.00 77.19 209 ASP A CA 1
ATOM 1607 C C . ASP A 1 209 ? 2.476 -6.963 -21.284 1.00 77.19 209 ASP A C 1
ATOM 1609 O O . ASP A 1 209 ? 3.611 -7.437 -21.307 1.00 77.19 209 ASP A O 1
ATOM 1613 N N . LEU A 1 210 ? 1.584 -7.183 -22.249 1.00 63.31 210 LEU A N 1
ATOM 1614 C CA . LEU A 1 210 ? 1.866 -7.870 -23.510 1.00 63.31 210 LEU A CA 1
ATOM 1615 C C . LEU A 1 210 ? 1.997 -6.872 -24.662 1.00 63.31 210 LEU A C 1
ATOM 1617 O O . LEU A 1 210 ? 1.860 -7.272 -25.822 1.00 63.31 210 LEU A O 1
ATOM 1621 N N . SER A 1 211 ? 2.194 -5.578 -24.374 1.00 58.47 211 SER A N 1
ATOM 1622 C CA . SER A 1 211 ? 2.427 -4.603 -25.430 1.00 58.47 211 SER A CA 1
ATOM 1623 C C . SER A 1 211 ? 3.633 -5.057 -26.248 1.00 58.47 211 SER A C 1
ATOM 1625 O O . SER A 1 211 ? 4.761 -5.077 -25.757 1.00 58.47 211 SER A O 1
ATOM 1627 N N . LYS A 1 212 ? 3.382 -5.450 -27.501 1.00 48.03 212 LYS A N 1
ATOM 1628 C CA . LYS A 1 212 ? 4.424 -5.528 -28.517 1.00 48.03 212 LYS A CA 1
ATOM 1629 C C . LYS A 1 212 ? 5.054 -4.143 -28.555 1.00 48.03 212 LYS A C 1
ATOM 1631 O O . LYS A 1 212 ? 4.347 -3.178 -28.836 1.00 48.03 212 LYS A O 1
ATOM 1636 N N . GLU A 1 213 ? 6.337 -4.032 -28.243 1.00 49.50 213 GLU A N 1
ATOM 1637 C CA . GLU A 1 213 ? 7.075 -2.821 -28.575 1.00 49.50 213 GLU A CA 1
ATOM 1638 C C . GLU A 1 213 ? 7.107 -2.725 -30.110 1.00 49.50 213 GLU A C 1
ATOM 1640 O O . GLU A 1 213 ? 7.951 -3.313 -30.780 1.00 49.50 213 GLU A O 1
ATOM 1645 N N . GLU A 1 214 ? 6.127 -2.027 -30.691 1.00 43.12 214 GLU A N 1
ATOM 1646 C CA . GLU A 1 214 ? 6.271 -1.399 -32.004 1.00 43.12 214 GLU A CA 1
ATOM 1647 C C . GLU A 1 214 ? 7.252 -0.236 -31.856 1.00 43.12 214 GLU A C 1
ATOM 1649 O O . GLU A 1 214 ? 6.850 0.918 -31.769 1.00 43.12 214 GLU A O 1
ATOM 1654 N N . SER A 1 215 ? 8.536 -0.571 -31.767 1.00 36.62 215 SER A N 1
ATOM 1655 C CA . SER A 1 215 ? 9.659 0.223 -32.268 1.00 36.62 215 SER A CA 1
ATOM 1656 C C . SER A 1 215 ? 10.962 -0.416 -31.802 1.00 36.62 215 SER A C 1
ATOM 1658 O O . SER A 1 215 ? 11.592 -0.018 -30.824 1.00 36.62 215 SER A O 1
ATOM 1660 N N . ALA A 1 216 ? 11.414 -1.394 -32.584 1.00 35.12 216 ALA A N 1
ATOM 1661 C CA . ALA A 1 216 ? 12.837 -1.516 -32.830 1.00 35.12 216 ALA A CA 1
ATOM 1662 C C . ALA A 1 216 ? 13.288 -0.206 -33.495 1.00 35.12 216 ALA A C 1
ATOM 1664 O O . ALA A 1 216 ? 13.245 -0.073 -34.715 1.00 35.12 216 ALA A O 1
ATOM 1665 N N . ASP A 1 217 ? 13.648 0.783 -32.680 1.00 32.62 217 ASP A N 1
ATOM 1666 C CA . ASP A 1 217 ? 14.581 1.806 -33.124 1.00 32.62 217 ASP A CA 1
ATOM 1667 C C . ASP A 1 217 ? 15.925 1.088 -33.265 1.00 32.62 217 ASP A C 1
ATOM 1669 O O . ASP A 1 217 ? 16.548 0.649 -32.290 1.00 32.62 217 ASP A O 1
ATOM 1673 N N . GLU A 1 218 ? 16.320 0.876 -34.515 1.00 38.41 218 GLU A N 1
ATOM 1674 C CA . GLU A 1 218 ? 17.668 0.474 -34.868 1.00 38.41 218 GLU A CA 1
ATOM 1675 C C . GLU A 1 218 ? 18.655 1.440 -34.194 1.00 38.41 218 GLU A C 1
ATOM 1677 O O . GLU A 1 218 ? 18.557 2.657 -34.341 1.00 38.41 218 GLU A O 1
ATOM 1682 N N . ASN A 1 219 ? 19.642 0.878 -33.492 1.00 35.25 219 ASN A N 1
ATOM 1683 C CA . ASN A 1 219 ? 20.760 1.558 -32.825 1.00 35.25 219 ASN A CA 1
ATOM 1684 C C . ASN A 1 219 ? 20.512 2.065 -31.395 1.00 35.25 219 ASN A C 1
ATOM 1686 O O . ASN A 1 219 ? 20.441 3.266 -31.130 1.00 35.25 219 ASN A O 1
ATOM 1690 N N . LYS A 1 220 ? 20.620 1.161 -30.414 1.00 28.73 220 LYS A N 1
ATOM 1691 C CA . LYS A 1 220 ? 21.159 1.552 -29.103 1.00 28.73 220 LYS A CA 1
ATOM 1692 C C . LYS A 1 220 ? 22.052 0.473 -28.500 1.00 28.73 220 LYS A C 1
ATOM 1694 O O . LYS A 1 220 ? 21.618 -0.415 -27.776 1.00 28.73 220 LYS A O 1
ATOM 1699 N N . VAL A 1 221 ? 23.341 0.593 -28.805 1.00 34.47 221 VAL A N 1
ATOM 1700 C CA . VAL A 1 221 ? 24.428 -0.058 -28.071 1.00 34.47 221 VAL A CA 1
ATOM 1701 C C . VAL A 1 221 ? 24.463 0.550 -26.668 1.00 34.47 221 VAL A C 1
ATOM 1703 O O . VAL A 1 221 ? 24.750 1.736 -26.517 1.00 34.47 221 VAL A O 1
ATOM 1706 N N . VAL A 1 222 ? 24.169 -0.243 -25.636 1.00 30.05 222 VAL A N 1
ATOM 1707 C CA . VAL A 1 222 ? 24.438 0.130 -24.240 1.00 30.05 222 VAL A CA 1
ATOM 1708 C C . VAL A 1 222 ? 25.237 -0.990 -23.587 1.00 30.05 222 VAL A C 1
ATOM 1710 O O . VAL A 1 222 ? 24.725 -2.053 -23.259 1.00 30.05 222 VAL A O 1
ATOM 1713 N N . SER A 1 223 ? 26.528 -0.724 -23.423 1.00 39.00 223 SER A N 1
ATOM 1714 C CA . SER A 1 223 ? 27.465 -1.472 -22.591 1.00 39.00 223 SER A CA 1
ATOM 1715 C C . SER A 1 223 ? 27.191 -1.220 -21.104 1.00 39.00 223 SER A C 1
ATOM 1717 O O . SER A 1 223 ? 27.023 -0.066 -20.705 1.00 39.00 223 SER A O 1
ATOM 1719 N N . THR A 1 224 ? 27.234 -2.258 -20.265 1.00 32.94 224 THR A N 1
ATOM 1720 C CA . THR A 1 224 ? 27.209 -2.127 -18.793 1.00 32.94 224 THR A CA 1
ATOM 1721 C C . THR A 1 224 ? 28.320 -2.994 -18.164 1.00 32.94 224 THR A C 1
ATOM 1723 O O . THR A 1 224 ? 28.580 -4.084 -18.678 1.00 32.94 224 THR A O 1
ATOM 1726 N N . PRO A 1 225 ? 29.026 -2.519 -17.111 1.00 38.25 225 PRO A N 1
ATOM 1727 C CA . PRO A 1 225 ? 30.240 -3.147 -16.570 1.00 38.25 225 PRO A CA 1
ATOM 1728 C C . PRO A 1 225 ? 29.962 -4.313 -15.585 1.00 38.25 225 PRO A C 1
ATOM 1730 O O . PRO A 1 225 ? 28.825 -4.490 -15.147 1.00 38.25 225 PRO A O 1
ATOM 1733 N N . PRO A 1 226 ? 30.977 -5.139 -15.238 1.00 35.38 226 PRO A N 1
ATOM 1734 C CA . PRO A 1 226 ? 30.774 -6.483 -14.686 1.00 35.38 226 PRO A CA 1
ATOM 1735 C C . PRO A 1 226 ? 30.663 -6.514 -13.152 1.00 35.38 226 PRO A C 1
ATOM 1737 O O . PRO A 1 226 ? 31.425 -5.835 -12.466 1.00 35.38 226 PRO A O 1
ATOM 1740 N N . GLY A 1 227 ? 29.774 -7.365 -12.601 1.00 35.28 227 GLY A N 1
ATOM 1741 C CA . GLY A 1 227 ? 29.614 -7.436 -11.137 1.00 35.28 227 GLY A CA 1
ATOM 1742 C C . GLY A 1 227 ? 28.765 -8.511 -10.421 1.00 35.28 227 GLY A C 1
ATOM 1743 O O . GLY A 1 227 ? 28.673 -8.371 -9.214 1.00 35.28 227 GLY A O 1
ATOM 1744 N N . LYS A 1 228 ? 28.244 -9.586 -11.062 1.00 39.97 228 LYS A N 1
ATOM 1745 C CA . LYS A 1 228 ? 27.722 -10.873 -10.465 1.00 39.97 228 LYS A CA 1
ATOM 1746 C C . LYS A 1 228 ? 26.479 -10.834 -9.515 1.00 39.97 228 LYS A C 1
ATOM 1748 O O . LYS A 1 228 ? 26.227 -9.801 -8.914 1.00 39.97 228 LYS A O 1
ATOM 1753 N N . PRO A 1 229 ? 25.720 -11.953 -9.308 1.00 33.66 229 PRO A N 1
ATOM 1754 C CA . PRO A 1 229 ? 25.974 -13.354 -9.676 1.00 33.66 229 PRO A CA 1
ATOM 1755 C C . PRO A 1 229 ? 24.991 -13.966 -10.695 1.00 33.66 229 PRO A C 1
ATOM 1757 O O . PRO A 1 229 ? 23.850 -13.554 -10.865 1.00 33.66 229 PRO A O 1
ATOM 1760 N N . VAL A 1 230 ? 25.500 -14.988 -11.381 1.00 34.25 230 VAL A N 1
ATOM 1761 C CA . VAL A 1 230 ? 24.973 -15.595 -12.606 1.00 34.25 230 VAL A CA 1
ATOM 1762 C C . VAL A 1 230 ? 24.126 -16.825 -12.268 1.00 34.25 230 VAL A C 1
ATOM 1764 O O . VAL A 1 230 ? 24.632 -17.799 -11.709 1.00 34.25 230 VAL A O 1
ATOM 1767 N N . ILE A 1 231 ? 22.846 -16.797 -12.648 1.00 36.78 231 ILE A N 1
ATOM 1768 C CA . ILE A 1 231 ? 22.022 -18.000 -12.829 1.00 36.78 231 ILE A CA 1
ATOM 1769 C C . ILE A 1 231 ? 22.744 -18.861 -13.869 1.00 36.78 231 ILE A C 1
ATOM 1771 O O . ILE A 1 231 ? 23.084 -18.349 -14.933 1.00 36.78 231 ILE A O 1
ATOM 1775 N N . LYS A 1 232 ? 23.017 -20.140 -13.569 1.00 29.20 232 LYS A N 1
ATOM 1776 C CA . LYS A 1 232 ? 23.676 -21.077 -14.497 1.00 29.20 232 LYS A CA 1
ATOM 1777 C C . LYS A 1 232 ? 22.793 -21.337 -15.724 1.00 29.20 232 LYS A C 1
ATOM 1779 O O . LYS A 1 232 ? 22.128 -22.361 -15.831 1.00 29.20 232 LYS A O 1
ATOM 1784 N N . ILE A 1 233 ? 22.816 -20.400 -16.658 1.00 39.09 233 ILE A N 1
ATOM 1785 C CA . ILE A 1 233 ? 22.543 -20.627 -18.069 1.00 39.09 233 ILE A CA 1
ATOM 1786 C C . ILE A 1 233 ? 23.700 -21.511 -18.546 1.00 39.09 233 ILE A C 1
ATOM 1788 O O . ILE A 1 233 ? 24.848 -21.261 -18.170 1.00 39.09 233 ILE A O 1
ATOM 1792 N N . LYS A 1 234 ? 23.429 -22.572 -19.316 1.00 30.47 234 LYS A N 1
ATOM 1793 C CA . LYS A 1 234 ? 24.495 -23.254 -20.063 1.00 30.47 234 LYS A CA 1
ATOM 1794 C C . LYS A 1 234 ? 25.220 -22.171 -20.863 1.00 30.47 234 LYS A C 1
ATOM 1796 O O . LYS A 1 234 ? 24.641 -21.638 -21.803 1.00 30.47 234 LYS A O 1
ATOM 1801 N N . GLN A 1 235 ? 26.423 -21.793 -20.436 1.00 34.16 235 GLN A N 1
ATOM 1802 C CA . GLN A 1 235 ? 27.251 -20.864 -21.185 1.00 34.16 235 GLN A CA 1
ATOM 1803 C C . GLN A 1 235 ? 27.552 -21.542 -22.514 1.00 34.16 235 GLN A C 1
ATOM 1805 O O . GLN A 1 235 ? 28.252 -22.552 -22.555 1.00 34.16 235 GLN A O 1
ATOM 1810 N N . TYR A 1 236 ? 26.964 -21.014 -23.581 1.00 42.81 236 TYR A N 1
ATOM 1811 C CA . TYR A 1 236 ? 27.505 -21.215 -24.908 1.00 42.81 236 TYR A CA 1
ATOM 1812 C C . TYR A 1 236 ? 28.863 -20.512 -24.888 1.00 42.81 236 TYR A C 1
ATOM 1814 O O . TYR A 1 236 ? 28.935 -19.321 -24.574 1.00 42.81 236 TYR A O 1
ATOM 1822 N N . ASN A 1 237 ? 29.942 -21.270 -25.060 1.00 37.19 237 ASN A N 1
ATOM 1823 C CA . ASN A 1 237 ? 31.281 -20.705 -25.050 1.00 37.19 237 ASN A CA 1
ATOM 1824 C C . ASN A 1 237 ? 31.402 -19.737 -26.232 1.00 37.19 237 ASN A C 1
ATOM 1826 O O . ASN A 1 237 ? 31.267 -20.138 -27.380 1.00 37.19 237 ASN A O 1
ATOM 1830 N N . GLU A 1 238 ? 31.713 -18.474 -25.950 1.00 46.50 238 GLU A N 1
ATOM 1831 C CA . GLU A 1 238 ? 31.959 -17.416 -26.946 1.00 46.50 238 GLU A CA 1
ATOM 1832 C C . GLU A 1 238 ? 33.168 -17.730 -27.860 1.00 46.50 238 GLU A C 1
ATOM 1834 O O . GLU A 1 238 ? 33.370 -17.109 -28.899 1.00 46.50 238 GLU A O 1
ATOM 1839 N N . SER A 1 239 ? 33.964 -18.742 -27.498 1.00 44.38 239 SER A N 1
ATOM 1840 C CA . SER A 1 239 ? 35.053 -19.295 -28.308 1.00 44.38 239 SER A CA 1
ATOM 1841 C C . SER A 1 239 ? 34.599 -20.291 -29.382 1.00 44.38 239 SER A C 1
ATOM 1843 O O . SER A 1 239 ? 35.399 -20.654 -30.241 1.00 44.38 239 SER A O 1
ATOM 1845 N N . GLU A 1 240 ? 33.343 -20.734 -29.363 1.00 49.91 240 GLU A N 1
ATOM 1846 C CA . GLU A 1 240 ? 32.744 -21.518 -30.441 1.00 49.91 240 GLU A CA 1
ATOM 1847 C C . GLU A 1 240 ? 31.964 -20.565 -31.341 1.00 49.91 240 GLU A C 1
ATOM 1849 O O . GLU A 1 240 ? 30.743 -20.439 -31.246 1.00 49.91 240 GLU A O 1
ATOM 1854 N N . LYS A 1 241 ? 32.675 -19.876 -32.245 1.00 49.94 241 LYS A N 1
ATOM 1855 C CA . LYS A 1 241 ? 31.999 -19.338 -33.429 1.00 49.94 241 LYS A CA 1
ATOM 1856 C C . LYS A 1 241 ? 31.236 -20.508 -34.057 1.00 49.94 241 LYS A C 1
ATOM 1858 O O . LYS A 1 241 ? 31.885 -21.521 -34.327 1.00 49.94 241 LYS A O 1
ATOM 1863 N N . PRO A 1 242 ? 29.916 -20.411 -34.286 1.00 53.53 242 PRO A N 1
ATOM 1864 C CA . PRO A 1 242 ? 29.209 -21.439 -35.030 1.00 53.53 242 PRO A CA 1
ATOM 1865 C C . PRO A 1 242 ? 29.889 -21.559 -36.396 1.00 53.53 242 PRO A C 1
ATOM 1867 O O . PRO A 1 242 ? 29.841 -20.645 -37.219 1.00 53.53 242 PRO A O 1
ATOM 1870 N N . SER A 1 243 ? 30.628 -22.648 -36.599 1.00 53.72 243 SER A N 1
ATOM 1871 C CA . SER A 1 243 ? 31.281 -22.934 -37.866 1.00 53.72 243 SER A CA 1
ATOM 1872 C C . SER A 1 243 ? 30.207 -23.448 -38.811 1.00 53.72 243 SER A C 1
ATOM 1874 O O . SER A 1 243 ? 29.762 -24.591 -38.707 1.00 53.72 243 SER A O 1
ATOM 1876 N N . PHE A 1 244 ? 29.744 -22.579 -39.701 1.00 58.09 244 PHE A N 1
ATOM 1877 C CA . PHE A 1 244 ? 28.838 -22.967 -40.771 1.00 58.09 244 PHE A CA 1
ATOM 1878 C C . PHE A 1 244 ? 29.653 -23.692 -41.850 1.00 58.09 244 PHE A C 1
ATOM 1880 O O . PHE A 1 244 ? 30.448 -23.079 -42.558 1.00 58.09 244 PHE A O 1
ATOM 1887 N N . GLU A 1 245 ? 29.492 -25.009 -41.961 1.00 56.22 245 GLU A N 1
ATOM 1888 C CA . GLU A 1 245 ? 30.109 -25.805 -43.025 1.00 56.22 245 GLU A CA 1
ATOM 1889 C C . GLU A 1 245 ? 29.126 -25.944 -44.201 1.00 56.22 245 GLU A C 1
ATOM 1891 O O . GLU A 1 245 ? 27.997 -26.406 -44.032 1.00 56.22 245 GLU A O 1
ATOM 1896 N N . GLY A 1 246 ? 29.524 -25.522 -45.407 1.00 60.94 246 GLY A N 1
ATOM 1897 C CA . GLY A 1 246 ? 28.690 -25.607 -46.614 1.00 60.94 246 GLY A CA 1
ATOM 1898 C C . GLY A 1 246 ? 29.004 -24.534 -47.663 1.00 60.94 246 GLY A C 1
ATOM 1899 O O . GLY A 1 246 ? 29.894 -23.712 -47.479 1.00 60.94 246 GLY A O 1
ATOM 1900 N N . ARG A 1 247 ? 28.260 -24.516 -48.783 1.00 54.94 247 ARG A N 1
ATOM 1901 C CA . ARG A 1 247 ? 28.437 -23.537 -49.889 1.00 54.94 247 ARG A CA 1
ATOM 1902 C C . ARG A 1 247 ? 28.008 -22.100 -49.534 1.00 54.94 247 ARG A C 1
ATOM 1904 O O . ARG A 1 247 ? 28.178 -21.208 -50.354 1.00 54.94 247 ARG A O 1
ATOM 1911 N N . LEU A 1 248 ? 27.453 -21.897 -48.340 1.00 56.69 248 LEU A N 1
ATOM 1912 C CA . LEU A 1 248 ? 27.039 -20.612 -47.769 1.00 56.69 248 LEU A CA 1
ATOM 1913 C C . LEU A 1 248 ? 27.971 -20.277 -46.593 1.00 56.69 248 LEU A C 1
ATOM 1915 O O . LEU A 1 248 ? 27.546 -20.216 -45.445 1.00 56.69 248 LEU A O 1
ATOM 1919 N N . SER A 1 249 ? 29.270 -20.176 -46.871 1.00 50.66 249 SER A N 1
ATOM 1920 C CA . SER A 1 249 ? 30.323 -20.027 -45.856 1.00 50.66 249 SER A CA 1
ATOM 1921 C C . SER A 1 249 ? 30.518 -18.590 -45.354 1.00 50.66 249 SER A C 1
ATOM 1923 O O . SER A 1 249 ? 31.376 -18.353 -44.509 1.00 50.66 249 SER A O 1
ATOM 1925 N N . GLU A 1 250 ? 29.732 -17.632 -45.852 1.00 59.00 250 GLU A N 1
ATOM 1926 C CA . GLU A 1 250 ? 29.723 -16.241 -45.395 1.00 59.00 250 GLU A CA 1
ATOM 1927 C C . GLU A 1 250 ? 28.296 -15.828 -45.022 1.00 59.00 250 GLU A C 1
ATOM 1929 O O . GLU A 1 250 ? 27.361 -15.981 -45.808 1.00 59.00 250 GLU A O 1
ATOM 1934 N N . GLY A 1 251 ? 28.126 -15.316 -43.805 1.00 64.19 251 GLY A N 1
ATOM 1935 C CA . GLY A 1 251 ? 26.847 -14.841 -43.292 1.00 64.19 251 GLY A CA 1
ATOM 1936 C C . GLY A 1 251 ? 27.028 -14.031 -42.011 1.00 64.19 251 GLY A C 1
ATOM 1937 O O . GLY A 1 251 ? 28.030 -14.168 -41.308 1.00 64.19 251 GLY A O 1
ATOM 1938 N N . GLU A 1 252 ? 26.059 -13.172 -41.710 1.00 64.00 252 GLU A N 1
ATOM 1939 C CA . GLU A 1 252 ? 26.002 -12.419 -40.457 1.00 64.00 252 GLU A CA 1
ATOM 1940 C C . GLU A 1 252 ? 25.156 -13.202 -39.445 1.00 64.00 252 GLU A C 1
ATOM 1942 O O . GLU A 1 252 ? 24.036 -13.616 -39.747 1.00 64.00 252 GLU A O 1
ATOM 1947 N N . THR A 1 253 ? 25.682 -13.425 -38.240 1.00 66.69 253 THR A N 1
ATOM 1948 C CA . THR A 1 253 ? 24.892 -13.997 -37.141 1.00 66.69 253 THR A CA 1
ATOM 1949 C C . THR A 1 253 ? 24.255 -12.856 -36.360 1.00 66.69 253 THR A C 1
ATOM 1951 O O . THR A 1 253 ? 24.960 -11.955 -35.911 1.00 66.69 253 THR A O 1
ATOM 1954 N N . LYS A 1 254 ? 22.928 -12.892 -36.200 1.00 67.25 254 LYS A N 1
ATOM 1955 C CA . LYS A 1 254 ? 22.186 -11.966 -35.338 1.00 67.25 254 LYS A CA 1
ATOM 1956 C C . LYS A 1 254 ? 21.544 -12.743 -34.201 1.00 67.25 254 LYS A C 1
ATOM 1958 O O . LYS A 1 254 ? 20.730 -13.635 -34.438 1.00 67.25 254 LYS A O 1
ATOM 1963 N N . ASP A 1 255 ? 21.901 -12.374 -32.979 1.00 71.69 255 ASP A N 1
ATOM 1964 C CA . ASP A 1 255 ? 21.343 -12.973 -31.775 1.00 71.69 255 ASP A CA 1
ATOM 1965 C C . ASP A 1 255 ? 20.057 -12.249 -31.368 1.00 71.69 255 ASP A C 1
ATOM 1967 O O . ASP A 1 255 ? 20.032 -11.029 -31.203 1.00 71.69 255 ASP A O 1
ATOM 1971 N N . TYR A 1 256 ? 18.985 -13.016 -31.163 1.00 67.06 256 TYR A N 1
ATOM 1972 C CA . TYR A 1 256 ? 17.695 -12.507 -30.698 1.00 67.06 256 TYR A CA 1
ATOM 1973 C C . TYR A 1 256 ? 17.351 -13.119 -29.340 1.00 67.06 256 TYR A C 1
ATOM 1975 O O . TYR A 1 256 ? 17.283 -14.340 -29.190 1.00 67.06 256 TYR A O 1
ATOM 1983 N N . LYS A 1 257 ? 17.087 -12.273 -28.340 1.00 70.44 257 LYS A N 1
ATOM 1984 C CA . LYS A 1 257 ? 16.633 -12.708 -27.015 1.00 70.44 257 LYS A CA 1
ATOM 1985 C C . LYS A 1 257 ? 15.107 -12.679 -26.957 1.00 70.44 257 LYS A C 1
ATOM 1987 O O . LYS A 1 257 ? 14.508 -11.612 -27.016 1.00 70.44 257 LYS A O 1
ATOM 1992 N N . ILE A 1 258 ? 14.483 -13.847 -26.808 1.00 69.00 258 ILE A N 1
ATOM 1993 C CA . ILE A 1 258 ? 13.027 -13.983 -26.657 1.00 69.00 258 ILE A CA 1
ATOM 1994 C C . ILE A 1 258 ? 12.706 -14.235 -25.180 1.00 69.00 258 ILE A C 1
ATOM 1996 O O . ILE A 1 258 ? 13.238 -15.169 -24.580 1.00 69.00 258 ILE A O 1
ATOM 2000 N N . LEU A 1 259 ? 11.832 -13.413 -24.595 1.00 62.66 259 LEU A N 1
ATOM 2001 C CA . LEU A 1 259 ? 11.297 -13.592 -23.241 1.00 62.66 259 LEU A CA 1
ATOM 2002 C C . LEU A 1 259 ? 9.798 -13.907 -23.317 1.00 62.66 259 LEU A C 1
ATOM 2004 O O . LEU A 1 259 ? 9.064 -13.285 -24.084 1.00 62.66 259 LEU A O 1
ATOM 2008 N N . ALA A 1 260 ? 9.355 -14.889 -22.530 1.00 63.53 260 ALA A N 1
ATOM 2009 C CA . ALA A 1 260 ? 8.018 -15.467 -22.621 1.00 63.53 260 ALA A CA 1
ATOM 2010 C C . ALA A 1 260 ? 7.390 -15.698 -21.249 1.00 63.53 260 ALA A C 1
ATOM 2012 O O . ALA A 1 260 ? 8.061 -16.171 -20.332 1.00 63.53 260 ALA A O 1
ATOM 2013 N N . ARG A 1 261 ? 6.077 -15.457 -21.134 1.00 54.56 261 ARG A N 1
ATOM 2014 C CA . ARG A 1 261 ? 5.277 -15.918 -19.992 1.00 54.56 261 ARG A CA 1
ATOM 2015 C C . ARG A 1 261 ? 4.615 -17.251 -20.321 1.00 54.56 261 ARG A C 1
ATOM 2017 O O . ARG A 1 261 ? 3.834 -17.339 -21.268 1.00 54.56 261 ARG A O 1
ATOM 2024 N N . GLY A 1 262 ? 4.880 -18.270 -19.507 1.00 66.31 262 GLY A N 1
ATOM 2025 C CA . GLY A 1 262 ? 4.224 -19.577 -19.615 1.00 66.31 262 GLY A CA 1
ATOM 2026 C C . GLY A 1 262 ? 4.451 -20.268 -20.966 1.00 66.31 262 GLY A C 1
ATOM 2027 O O . GLY A 1 262 ? 5.514 -20.145 -21.566 1.00 66.31 262 GLY A O 1
ATOM 2028 N N . ASN A 1 263 ? 3.436 -20.986 -21.454 1.00 62.72 263 ASN A N 1
ATOM 2029 C CA . ASN A 1 263 ? 3.503 -21.778 -22.689 1.00 62.72 263 ASN A CA 1
ATOM 2030 C C . ASN A 1 263 ? 3.163 -20.939 -23.935 1.00 62.72 263 ASN A C 1
ATOM 2032 O O . ASN A 1 263 ? 2.265 -21.286 -24.701 1.00 62.72 263 ASN A O 1
ATOM 2036 N N . THR A 1 264 ? 3.846 -19.808 -24.123 1.00 64.06 264 THR A N 1
ATOM 2037 C CA . THR A 1 264 ? 3.672 -18.986 -25.330 1.00 64.06 264 THR A CA 1
ATOM 2038 C C . THR A 1 264 ? 4.464 -19.601 -26.488 1.00 64.06 264 THR A C 1
ATOM 2040 O O . THR A 1 264 ? 5.681 -19.749 -26.399 1.00 64.06 264 THR A O 1
ATOM 2043 N N . ALA A 1 265 ? 3.784 -19.978 -27.575 1.00 69.69 265 ALA A N 1
ATOM 2044 C CA . ALA A 1 265 ? 4.430 -20.470 -28.792 1.00 69.69 265 ALA A CA 1
ATOM 2045 C C . ALA A 1 265 ? 4.893 -19.298 -29.673 1.00 69.69 265 ALA A C 1
ATOM 2047 O O . ALA A 1 265 ? 4.120 -18.380 -29.945 1.00 69.69 265 ALA A O 1
ATOM 2048 N N . TYR A 1 266 ? 6.133 -19.358 -30.163 1.00 70.31 266 TYR A N 1
ATOM 2049 C CA . TYR A 1 266 ? 6.705 -18.356 -31.064 1.00 70.31 266 TYR A CA 1
ATOM 2050 C C . TYR A 1 266 ? 6.878 -18.940 -32.461 1.00 70.31 266 TYR A C 1
ATOM 2052 O O . TYR A 1 266 ? 7.338 -20.070 -32.621 1.00 70.31 266 TYR A O 1
ATOM 2060 N N . ARG A 1 267 ? 6.547 -18.146 -33.481 1.00 73.19 267 ARG A N 1
ATOM 2061 C CA . ARG A 1 267 ? 6.887 -18.437 -34.874 1.00 73.19 267 ARG A CA 1
ATOM 2062 C C . ARG A 1 267 ? 7.874 -17.385 -35.354 1.00 73.19 267 ARG A C 1
ATOM 2064 O O . ARG A 1 267 ? 7.518 -16.215 -35.452 1.00 73.19 267 ARG A O 1
ATOM 2071 N N . ILE A 1 268 ? 9.092 -17.812 -35.660 1.00 77.12 268 ILE A N 1
ATOM 2072 C CA . ILE A 1 268 ? 10.100 -16.967 -36.301 1.00 77.12 268 ILE A CA 1
ATOM 2073 C C . ILE A 1 268 ? 9.828 -17.014 -37.807 1.00 77.12 268 ILE A C 1
ATOM 2075 O O . ILE A 1 268 ? 9.727 -18.097 -38.385 1.00 77.12 268 ILE A O 1
ATOM 2079 N N . ILE A 1 269 ? 9.645 -15.850 -38.427 1.00 75.50 269 ILE A N 1
ATOM 2080 C CA . ILE A 1 269 ? 9.448 -15.710 -39.872 1.00 75.50 269 ILE A CA 1
ATOM 2081 C C . ILE A 1 269 ? 10.622 -14.883 -40.386 1.00 75.50 269 ILE A C 1
ATOM 2083 O O . ILE A 1 269 ? 10.783 -13.738 -39.975 1.00 75.50 269 ILE A O 1
ATOM 2087 N N . SER A 1 270 ? 11.449 -15.469 -41.248 1.00 71.00 270 SER A N 1
ATOM 2088 C CA . SER A 1 270 ? 12.502 -14.751 -41.965 1.00 71.00 270 SER A CA 1
ATOM 2089 C C . SER A 1 270 ? 12.006 -14.342 -43.349 1.00 71.00 270 SER A C 1
ATOM 2091 O O . SER A 1 270 ? 11.204 -15.058 -43.958 1.00 71.00 270 SER A O 1
ATOM 2093 N N . GLU A 1 271 ? 12.505 -13.221 -43.870 1.00 74.75 271 GLU A N 1
ATOM 2094 C CA . GLU A 1 271 ? 12.333 -12.917 -45.290 1.00 74.75 271 GLU A CA 1
ATOM 2095 C C . GLU A 1 271 ? 13.004 -14.006 -46.144 1.00 74.75 271 GLU A C 1
ATOM 2097 O O . GLU A 1 271 ? 14.035 -14.561 -45.742 1.00 74.75 271 GLU A O 1
ATOM 2102 N N . PRO A 1 272 ? 12.422 -14.363 -47.302 1.00 66.56 272 PRO A N 1
ATOM 2103 C CA . PRO A 1 272 ? 13.058 -15.297 -48.214 1.00 66.56 272 PRO A CA 1
ATOM 2104 C C . PRO A 1 272 ? 14.397 -14.720 -48.681 1.00 66.56 272 PRO A C 1
ATOM 2106 O O . PRO A 1 272 ? 14.459 -13.582 -49.147 1.00 66.56 272 PRO A O 1
ATOM 2109 N N . GLN A 1 273 ? 15.461 -15.516 -48.551 1.00 66.00 273 GLN A N 1
ATOM 2110 C CA . GLN A 1 273 ? 16.778 -15.170 -49.081 1.00 66.00 273 GLN A CA 1
ATOM 2111 C C . GLN A 1 273 ? 16.650 -14.947 -50.598 1.00 66.00 273 GLN A C 1
ATOM 2113 O O . GLN A 1 273 ? 16.112 -15.809 -51.296 1.00 66.00 273 GLN A O 1
ATOM 2118 N N . ARG A 1 274 ? 17.064 -13.769 -51.077 1.00 54.00 274 ARG A N 1
ATOM 2119 C CA . ARG A 1 274 ? 17.080 -13.403 -52.501 1.00 54.00 274 ARG A CA 1
ATOM 2120 C C . ARG A 1 274 ? 18.437 -13.680 -53.120 1.00 54.00 274 ARG A C 1
ATOM 2122 O O . ARG A 1 274 ? 19.443 -13.415 -52.429 1.00 54.00 274 ARG A O 1
#

Secondary structure (DSSP, 8-state):
-----------------------SEEEE-SS-EEEEEEEEETTEEEEEEEHHHHTT-S-EEEEETT--EEEEEEEEEETTTEEEEEES-GGGGGG----SSSTTHHHHHHH--EEEEEEE-TTS-EEEEEEEEEE--TTTEEEEEESTT----TT-TTPEEEETTEEEEEEEEEETTEEEEEEHHHHHHHHHHHHGGG--HHHHHHTT---------S-------------------TT------SS-------------SSS------PPPP-

Organism: NCBI:txid861298

Radius of gyration: 25.73 Å; Cα contacts (8 Å, |Δi|>4): 468; chains: 1; bounding box: 56×63×98 Å

Solvent-accessible surface area (backbone atoms only — not comparable to full-atom values): 16830 Å² total; per-residue (Å²): 143,82,93,78,90,86,87,79,89,82,79,86,80,77,77,78,78,71,82,76,80,53,29,24,24,36,35,41,29,94,87,35,50,22,21,14,45,24,39,71,39,62,91,34,14,33,36,42,26,30,23,83,46,53,76,88,45,100,49,40,40,35,34,32,77,85,67,51,77,44,63,43,44,82,74,49,73,47,94,85,43,34,23,38,25,39,38,86,53,46,76,67,26,78,71,39,61,63,75,76,61,24,86,56,35,65,66,46,57,76,75,54,48,58,36,35,38,17,37,55,44,97,88,70,50,76,48,77,40,56,30,36,54,77,39,84,51,69,96,46,36,30,31,32,31,56,49,92,86,51,74,89,57,89,43,46,40,11,19,32,29,25,47,89,92,43,60,41,24,28,31,54,49,73,59,95,74,37,34,38,24,42,26,33,30,42,55,41,60,76,43,37,78,68,49,53,79,51,36,40,74,68,52,30,45,74,74,64,53,77,77,74,77,89,66,84,68,82,85,76,91,78,90,80,87,91,80,86,87,81,78,89,63,86,76,76,58,86,85,61,68,85,78,66,84,62,100,69,69,73,84,85,87,81,90,80,90,84,86,77,70,82,93,65,87,82,83,90,81,76,81,81,88,127

Foldseek 3Di:
DDDDDDDDDDDPPPPPPDPDDAQFKWKDAPVATATFFWDQFAQWIKTKFFQVRPVPGPWIWIQGLVRDTWTWDWDDADPLRITITITPHSVSCVSTLDDDLLPCLVVCLVPDFKWWWWAADPVSDIDIFIWGFDASPDDWKTKIFTPPPDADDGRHGRTFIDDPSHTQFTFHDDDGRMTITTGSNNVSVVCVVVSCVRHDPQVCVVSPPPDDPPDPPPDDDDDDDDDDDDDPDPDPPPVCPPQDDDPCRDDDDDDDDDDDDDPDDDDDDDDPDD

Sequence (274 aa):
MKLMTNCLVALILSGFTGSSLASDAFVKTPHQEGQGILRPIGESCFLYTPSHVVTLAQGILIETRLRKKLKGELINTYPQDLALVKLKDVSACEESSWNGGGERVEAILSVITSGRLNYRHQQGRLEVFDIEITNKAVDTTFNIKLKNSKKFRQGMSGSIITVGDYPIGMLVSVEGNTGTVLRMDMMADISRRVILRYATDLEKIEMGDLSKEESADENKVVSTPPGKPVIKIKQYNESEKPSFEGRLSEGETKDYKILARGNTAYRIISEPQR